Protein AF-A0A4R1UZC8-F1 (afdb_monomer)

Secondary structure (DSSP, 8-state):
-HHHHHHHHHHHHHHHHHHHHHHHHHHHHTTHHHHHHHTT-S-PPPTT---PPPPHHHHHHTSSS-EEEEE--TT-TTEEEEEETTTEEEEEETTT--B------S--HHHHHHHHHHHTTSHHHHHHHHHHHHHHHHHHHHHHHHHHHHHHTTS-TT---TTS-HHHHHHHHHHHHHHHHHHHHHHHHHHHHHHTTHHHHHHHHHHHH-TT------S-PPPHHHHHHHHHHH-TTEEEEEEE-TTSTTSPTTEEEEEEEESSTTTTT--EEEEEETTT--EEE-TT--HHHHHHHHHHHHHH-TTSHHHHHHHHHHHHHHHHHHHHHHHHHHHTTSS-----

Sequence (344 aa):
MQAWSVIHRWSSLACTAFLLMLCLTGLPLIFHDEIDAASGRLVHPPAGEHGPELPLDRIADRADGAVQAIYWKDEEPRVVHLVTTKAGDTACDARTALPLRTPTAGPDVMGGVLMLHSRLFAGLAGYIALGLAGLLAVLAILSGVVLYAPFTRHLRFGEIRRSRPLRVRMLDHHNLLGIATAAWLAVVAVTGTINTLEEPLFAVWRADRRPDGIAAAQGKSVTPGQALAAARRAAPALIPNSMVLPTSPVGTPGDVTVWMHGGSPLTERLYRPVMVDVRSGRAELDRNFPWYLNALNLARPLHFGDYGGLPLKIIWALLDIVTIVVLATGLFLWFGKCRPRRLG

Mean predicted aligned error: 7.72 Å

Nearest PDB structures (foldseek):
  7abw-assembly2_B  TM=7.527E-01  e=2.117E-11  Pseudomonas aeruginosa

Solvent-accessible surface area (backbone atoms only — not comparable to full-atom values): 18603 Å² total; per-residue (Å²): 109,70,66,46,53,53,47,22,54,52,28,36,60,71,17,41,67,57,52,48,50,38,41,67,36,43,54,58,55,59,42,41,70,61,51,32,46,75,69,45,55,57,66,73,75,73,90,78,81,81,76,70,67,49,59,56,46,65,40,57,73,62,45,66,54,57,62,20,31,40,39,50,47,88,92,40,80,58,40,36,34,38,29,23,80,70,67,40,79,42,47,20,30,37,57,73,42,43,71,47,72,49,74,83,84,72,82,64,58,67,61,50,38,48,37,44,58,62,16,61,79,47,53,70,62,21,17,53,53,50,26,52,32,20,53,27,40,42,51,17,49,56,29,43,60,67,47,41,58,79,76,41,70,91,50,62,92,87,60,64,58,78,92,47,60,70,71,58,34,42,50,37,48,28,54,50,50,40,62,73,41,38,68,61,53,43,49,34,27,51,22,48,26,47,55,46,44,48,68,63,55,52,50,54,52,49,46,70,73,47,72,88,55,77,65,71,77,85,67,78,60,59,48,67,40,55,43,52,54,29,34,45,69,55,39,71,79,41,46,80,39,33,34,32,27,51,76,22,97,85,30,43,70,52,23,35,37,35,33,22,19,34,90,44,92,90,28,53,60,51,71,38,48,23,39,19,34,30,75,79,51,53,42,44,61,52,84,79,65,53,67,69,58,52,51,41,44,56,20,49,52,66,46,62,36,70,84,60,49,70,68,35,31,52,51,52,42,52,54,40,53,49,46,48,50,28,50,53,35,49,52,53,59,54,62,68,64,74,62,76,82,78,86,123

pLDDT: mean 86.51, std 12.63, range [36.25, 98.5]

Radius of gyration: 24.53 Å; Cα contacts (8 Å, |Δi|>4): 489; chains: 1; bounding box: 56×49×82 Å

Foldseek 3Di:
DVVLVVLLLVLLVLLLVLLLLLLVLLLVVLCVVVVCVVLQVDFDDDPDDDDDFDQVLVLQVPDDAHFFKWFDDPVRNQWIWTAHPPPGTFIAGRHPSHTRDRPDDDDPVNVVSVCCNCAVVPRLVSLVSLLSSLVSQLSNLVSLVVVLCVVCVPPDQVDAPPPDPPLSNLVSLLSNLSVVLSVLSNLLSVLSSLLSCVVVVLVVVLCVVCVVDAPPPPDQFDGPSLLVVLQCVQCVQWAFGMWGDCPHPSDRHQWIWTWTWGPDPVTNLQTWTWTQGGHPRHTHTPPCDDPSVSSNSVSVCSNSQPPPPPVSSVVVSVSSVSVSSSSVSSVVSVVVVPDPPPPD

Structure (mmCIF, N/CA/C/O backbone):
data_AF-A0A4R1UZC8-F1
#
_entry.id   AF-A0A4R1UZC8-F1
#
loop_
_atom_site.group_PDB
_atom_site.id
_atom_site.type_symbol
_atom_site.label_atom_id
_atom_site.label_alt_id
_atom_site.label_comp_id
_atom_site.label_asym_id
_atom_site.label_entity_id
_atom_site.label_seq_id
_atom_site.pdbx_PDB_ins_code
_atom_site.Cartn_x
_atom_site.Cartn_y
_atom_site.Cartn_z
_atom_site.occupancy
_atom_site.B_iso_or_equiv
_atom_site.auth_seq_id
_atom_site.auth_comp_id
_atom_site.auth_asym_id
_atom_site.auth_atom_id
_atom_site.pdbx_PDB_model_num
ATOM 1 N N . MET A 1 1 ? -25.607 -11.467 20.123 1.00 82.06 1 MET A N 1
ATOM 2 C CA . MET A 1 1 ? -24.951 -10.426 20.955 1.00 82.06 1 MET A CA 1
ATOM 3 C C . MET A 1 1 ? -23.690 -10.913 21.660 1.00 82.06 1 MET A C 1
ATOM 5 O O . MET A 1 1 ? -22.641 -10.321 21.447 1.00 82.06 1 MET A O 1
ATOM 9 N N . GLN A 1 2 ? -23.748 -11.985 22.459 1.00 86.25 2 GLN A N 1
ATOM 10 C CA . GLN A 1 2 ? -22.556 -12.517 23.143 1.00 86.25 2 GLN A CA 1
ATOM 11 C C . GLN A 1 2 ? -21.465 -12.976 22.161 1.00 86.25 2 GLN A C 1
ATOM 13 O O . GLN A 1 2 ? -20.316 -12.583 22.326 1.00 86.25 2 GLN A O 1
ATOM 18 N N . ALA A 1 3 ? -21.837 -13.698 21.096 1.00 92.00 3 ALA A N 1
ATOM 19 C CA . ALA A 1 3 ? -20.903 -14.123 20.049 1.00 92.00 3 ALA A CA 1
ATOM 20 C C . ALA A 1 3 ? -20.150 -12.940 19.411 1.00 92.00 3 ALA A C 1
ATOM 22 O O . ALA A 1 3 ? -18.927 -12.934 19.410 1.00 92.00 3 ALA A O 1
ATOM 23 N N . TRP A 1 4 ? -20.856 -11.890 18.972 1.00 93.00 4 TRP A N 1
ATOM 24 C CA . TRP A 1 4 ? -20.239 -10.682 18.400 1.00 93.00 4 TRP A CA 1
ATOM 25 C C . TRP A 1 4 ? -19.277 -9.979 19.358 1.00 93.00 4 TRP A C 1
ATOM 27 O O . TRP A 1 4 ? -18.206 -9.555 18.944 1.00 93.00 4 TRP A O 1
ATOM 37 N N . SER A 1 5 ? -19.624 -9.904 20.646 1.00 91.38 5 SER A N 1
ATOM 38 C CA . SER A 1 5 ? -18.739 -9.350 21.678 1.00 91.38 5 SER A CA 1
ATOM 39 C C . SER A 1 5 ? -17.472 -10.184 21.850 1.00 91.38 5 SER A C 1
ATOM 41 O O . SER A 1 5 ? -16.385 -9.630 21.969 1.00 91.38 5 SER A O 1
ATOM 43 N N . VAL A 1 6 ? -17.587 -11.515 21.822 1.00 93.69 6 VAL A N 1
ATOM 44 C CA . VAL A 1 6 ? -16.437 -12.427 21.884 1.00 93.69 6 VAL A CA 1
ATOM 45 C C . VAL A 1 6 ? -15.565 -12.293 20.635 1.00 93.69 6 VAL A C 1
ATOM 47 O O . VAL A 1 6 ? -14.352 -12.171 20.781 1.00 93.69 6 VAL A O 1
ATOM 50 N N . ILE A 1 7 ? -16.176 -12.259 19.446 1.00 95.81 7 ILE A N 1
ATOM 51 C CA . ILE A 1 7 ? -15.489 -12.073 18.162 1.00 95.81 7 ILE A CA 1
ATOM 52 C C . ILE A 1 7 ? -14.711 -10.762 18.179 1.00 95.81 7 ILE A C 1
ATOM 54 O O . ILE A 1 7 ? -13.490 -10.806 18.106 1.00 95.81 7 ILE A O 1
ATOM 58 N N . HIS A 1 8 ? -15.394 -9.628 18.382 1.00 96.50 8 HIS A N 1
ATOM 59 C CA . HIS A 1 8 ? -14.771 -8.305 18.396 1.00 96.50 8 HIS A CA 1
ATOM 60 C C . HIS A 1 8 ? -13.600 -8.252 19.367 1.00 96.50 8 HIS A C 1
ATOM 62 O O . HIS A 1 8 ? -12.526 -7.768 19.042 1.00 96.50 8 HIS A O 1
ATOM 68 N N . ARG A 1 9 ? -13.788 -8.796 20.566 1.00 94.25 9 ARG A N 1
ATOM 69 C CA . ARG A 1 9 ? -12.808 -8.760 21.646 1.00 94.25 9 ARG A CA 1
ATOM 70 C C . ARG A 1 9 ? -11.528 -9.518 21.315 1.00 94.25 9 ARG A C 1
ATOM 72 O O . ARG A 1 9 ? -10.450 -9.021 21.609 1.00 94.25 9 ARG A O 1
ATOM 79 N N . TRP A 1 10 ? -11.643 -10.710 20.739 1.00 96.50 10 TRP A N 1
ATOM 80 C CA . TRP A 1 10 ? -10.473 -11.521 20.415 1.00 96.50 10 TRP A CA 1
ATOM 81 C C . TRP A 1 10 ? -9.835 -11.116 19.093 1.00 96.50 10 TRP A C 1
ATOM 83 O O . TRP A 1 10 ? -8.611 -11.047 19.032 1.00 96.50 10 TRP A O 1
ATOM 93 N N . SER A 1 11 ? -10.633 -10.788 18.072 1.00 97.06 11 SER A N 1
ATOM 94 C CA . SER A 1 11 ? -10.095 -10.312 16.797 1.00 97.06 11 SER A CA 1
ATOM 95 C C . SER A 1 11 ? -9.384 -8.971 16.968 1.00 97.06 11 SER A C 1
ATOM 97 O O . SER A 1 11 ? -8.248 -8.847 16.525 1.00 97.06 11 SER A O 1
ATOM 99 N N . SER A 1 12 ? -9.983 -8.014 17.695 1.00 95.81 12 SER A N 1
ATOM 100 C CA . SER A 1 12 ? -9.334 -6.725 17.970 1.00 95.81 12 SER A CA 1
ATOM 101 C C . SER A 1 12 ? -8.065 -6.904 18.794 1.00 95.81 12 SER A C 1
ATOM 103 O O . SER A 1 12 ? -7.032 -6.376 18.404 1.00 95.81 12 SER A O 1
ATOM 105 N N . LEU A 1 13 ? -8.076 -7.683 19.883 1.00 94.94 13 LEU A N 1
ATOM 106 C CA . LEU A 1 13 ? -6.875 -7.886 20.696 1.00 94.94 13 LEU A CA 1
ATOM 107 C C . LEU A 1 13 ? -5.732 -8.510 19.888 1.00 94.94 13 LEU A C 1
ATOM 109 O O . LEU A 1 13 ? -4.598 -8.049 19.992 1.00 94.94 13 LEU A O 1
ATOM 113 N N . ALA A 1 14 ? -6.037 -9.528 19.078 1.00 95.25 14 ALA A N 1
ATOM 114 C CA . ALA A 1 14 ? -5.044 -10.229 18.273 1.00 95.25 14 ALA A CA 1
ATOM 115 C C . ALA A 1 14 ? -4.383 -9.315 17.228 1.00 95.25 14 ALA A C 1
ATOM 117 O O . ALA A 1 14 ? -3.178 -9.416 17.013 1.00 95.25 14 ALA A O 1
ATOM 118 N N . CYS A 1 15 ? -5.138 -8.403 16.605 1.00 96.31 15 CYS A N 1
ATOM 119 C CA . CYS A 1 15 ? -4.598 -7.514 15.576 1.00 96.31 15 CYS A CA 1
ATOM 120 C C . CYS A 1 15 ? -4.117 -6.154 16.104 1.00 96.31 15 CYS A C 1
ATOM 122 O O . CYS A 1 15 ? -3.390 -5.468 15.393 1.00 96.31 15 CYS A O 1
ATOM 124 N N . THR A 1 16 ? -4.479 -5.739 17.325 1.00 96.31 16 THR A N 1
ATOM 125 C CA . THR A 1 16 ? -4.227 -4.363 17.801 1.00 96.31 16 THR A CA 1
ATOM 126 C C . THR A 1 16 ? -2.748 -3.989 17.805 1.00 96.31 16 THR A C 1
ATOM 128 O O . THR A 1 16 ? -2.420 -2.873 17.418 1.00 96.31 16 THR A O 1
ATOM 131 N N . ALA A 1 17 ? -1.848 -4.890 18.207 1.00 95.69 17 ALA A N 1
ATOM 132 C CA . ALA A 1 17 ? -0.414 -4.589 18.206 1.00 95.69 17 ALA A CA 1
ATOM 133 C C . ALA A 1 17 ? 0.111 -4.309 16.786 1.00 95.69 17 ALA A C 1
ATOM 135 O O . ALA A 1 17 ? 0.845 -3.344 16.581 1.00 95.69 17 ALA A O 1
ATOM 136 N N . PHE A 1 18 ? -0.325 -5.108 15.807 1.00 97.25 18 PHE A N 1
ATOM 137 C CA . PHE A 1 18 ? 0.000 -4.894 14.398 1.00 97.25 18 PHE A CA 1
ATOM 138 C C . PHE A 1 18 ? -0.607 -3.595 13.880 1.00 97.25 18 PHE A C 1
ATOM 140 O O . PHE A 1 18 ? 0.115 -2.789 13.313 1.00 97.25 18 PHE A O 1
ATOM 147 N N . LEU A 1 19 ? -1.899 -3.353 14.122 1.00 97.38 19 LEU A N 1
ATOM 148 C CA . LEU A 1 19 ? -2.568 -2.128 13.681 1.00 97.38 19 LEU A CA 1
ATOM 149 C C . LEU A 1 19 ? -1.933 -0.876 14.283 1.00 97.38 19 LEU A C 1
ATOM 151 O O . LEU A 1 19 ? -1.746 0.102 13.576 1.00 97.38 19 LEU A O 1
ATOM 155 N N . LEU A 1 20 ? -1.557 -0.905 15.563 1.00 97.75 20 LEU A N 1
ATOM 156 C CA . LEU A 1 20 ? -0.909 0.234 16.202 1.00 97.75 20 LEU A CA 1
ATOM 157 C C . LEU A 1 20 ? 0.455 0.511 15.566 1.00 97.75 20 LEU A C 1
ATOM 159 O O . LEU A 1 20 ? 0.769 1.662 15.286 1.00 97.75 20 LEU A O 1
ATOM 163 N N . MET A 1 21 ? 1.243 -0.534 15.299 1.00 98.00 21 MET A N 1
ATOM 164 C CA . MET A 1 21 ? 2.496 -0.399 14.558 1.00 98.00 21 MET A CA 1
ATOM 165 C C . MET A 1 21 ? 2.251 0.152 13.147 1.00 98.00 21 MET A C 1
ATOM 167 O O . MET A 1 21 ? 2.941 1.084 12.740 1.00 98.00 21 MET A O 1
ATOM 171 N N . LEU A 1 22 ? 1.251 -0.366 12.428 1.00 97.81 22 LEU A N 1
ATOM 172 C CA . LEU A 1 22 ? 0.901 0.075 11.077 1.00 97.81 22 LEU A CA 1
ATOM 173 C C . LEU A 1 22 ? 0.465 1.540 11.046 1.00 97.81 22 LEU A C 1
ATOM 175 O O . LEU A 1 22 ? 0.931 2.266 10.182 1.00 97.81 22 LEU A O 1
ATOM 179 N N . CYS A 1 23 ? -0.348 2.002 11.996 1.00 97.75 23 CYS A N 1
ATOM 180 C CA . CYS A 1 23 ? -0.711 3.416 12.109 1.00 97.75 23 CYS A CA 1
ATOM 181 C C . CYS A 1 23 ? 0.520 4.281 12.426 1.00 97.75 23 CYS A C 1
ATOM 183 O O . CYS A 1 23 ? 0.822 5.239 11.727 1.00 97.75 23 CYS A O 1
ATOM 185 N N . LEU A 1 24 ? 1.317 3.901 13.433 1.00 98.12 24 LEU A N 1
ATOM 186 C CA . LEU A 1 24 ? 2.504 4.672 13.830 1.00 98.12 24 LEU A CA 1
ATOM 187 C C . LEU A 1 24 ? 3.554 4.787 12.716 1.00 98.12 24 LEU A C 1
ATOM 189 O O . LEU A 1 24 ? 4.242 5.800 12.626 1.00 98.12 24 LEU A O 1
ATOM 193 N N . THR A 1 25 ? 3.689 3.753 11.888 1.00 97.81 25 THR A N 1
ATOM 194 C CA . THR A 1 25 ? 4.588 3.753 10.726 1.00 97.81 25 THR A CA 1
ATOM 195 C C . THR A 1 25 ? 3.938 4.357 9.483 1.00 97.81 25 THR A C 1
ATOM 197 O O . THR A 1 25 ? 4.628 4.990 8.696 1.00 97.81 25 THR A O 1
ATOM 200 N N . GLY A 1 26 ? 2.624 4.220 9.313 1.00 96.00 26 GLY A N 1
ATOM 201 C CA . GLY A 1 26 ? 1.859 4.781 8.201 1.00 96.00 26 GLY A CA 1
ATOM 202 C C . GLY A 1 26 ? 1.760 6.301 8.266 1.00 96.00 26 GLY A C 1
ATOM 203 O O . GLY A 1 26 ? 1.894 6.960 7.240 1.00 96.00 26 GLY A O 1
ATOM 204 N N . LEU A 1 27 ? 1.617 6.869 9.468 1.00 96.25 27 LEU A N 1
ATOM 205 C CA . LEU A 1 27 ? 1.513 8.311 9.678 1.00 96.25 27 LEU A CA 1
ATOM 206 C C . LEU A 1 27 ? 2.650 9.119 9.019 1.00 96.25 27 LEU A C 1
ATOM 208 O O . LEU A 1 27 ? 2.342 10.048 8.274 1.00 96.25 27 LEU A O 1
ATOM 212 N N . PRO A 1 28 ? 3.946 8.804 9.231 1.00 95.06 28 PRO A N 1
ATOM 213 C CA . PRO A 1 28 ? 5.019 9.472 8.497 1.00 95.06 28 PRO A CA 1
ATOM 214 C C . PRO A 1 28 ? 5.047 9.098 7.006 1.00 95.06 28 PRO A C 1
ATOM 216 O O . PRO A 1 28 ? 5.356 9.957 6.189 1.00 95.06 28 PRO A O 1
ATOM 219 N N . LEU A 1 29 ? 4.685 7.866 6.624 1.00 94.38 29 LEU A N 1
ATOM 220 C CA . LEU A 1 29 ? 4.701 7.426 5.218 1.00 94.38 29 LEU A CA 1
ATOM 221 C C . LEU A 1 29 ? 3.693 8.174 4.330 1.00 94.38 29 LEU A C 1
ATOM 223 O O . LEU A 1 29 ? 3.950 8.355 3.139 1.00 94.38 29 LEU A O 1
ATOM 227 N N . ILE A 1 30 ? 2.590 8.671 4.899 1.00 94.31 30 ILE A N 1
ATOM 228 C CA . ILE A 1 30 ? 1.652 9.566 4.198 1.00 94.31 30 ILE A CA 1
ATOM 229 C C . ILE A 1 30 ? 2.383 10.794 3.624 1.00 94.31 30 ILE A C 1
ATOM 231 O O . ILE A 1 30 ? 2.022 11.284 2.555 1.00 94.31 30 ILE A O 1
ATOM 235 N N . PHE A 1 31 ? 3.429 11.263 4.310 1.00 92.50 31 PHE A N 1
ATOM 236 C CA . PHE A 1 31 ? 4.204 12.452 3.958 1.00 92.50 31 PHE A CA 1
ATOM 237 C C . PHE A 1 31 ? 5.621 12.119 3.466 1.00 92.50 31 PHE A C 1
ATOM 239 O O . PHE A 1 31 ? 6.532 12.926 3.640 1.00 92.50 31 PHE A O 1
ATOM 246 N N . HIS A 1 32 ? 5.846 10.922 2.910 1.00 85.50 32 HIS A N 1
ATOM 247 C CA . HIS A 1 32 ? 7.193 10.495 2.514 1.00 85.50 32 HIS A CA 1
ATOM 248 C C . HIS A 1 32 ? 7.841 11.456 1.506 1.00 85.50 32 HIS A C 1
ATOM 250 O O . HIS A 1 32 ? 8.987 11.829 1.722 1.00 85.50 32 HIS A O 1
ATOM 256 N N . ASP A 1 33 ? 7.106 11.946 0.497 1.00 81.62 33 ASP A N 1
ATOM 257 C CA . ASP A 1 33 ? 7.625 12.939 -0.457 1.00 81.62 33 ASP A CA 1
ATOM 258 C C . ASP A 1 33 ? 8.106 14.209 0.256 1.00 81.62 33 ASP A C 1
ATOM 260 O O . ASP A 1 33 ? 9.187 14.720 -0.019 1.00 81.62 33 ASP A O 1
ATOM 264 N N . GLU A 1 34 ? 7.314 14.726 1.199 1.00 86.94 34 GLU A N 1
ATOM 265 C CA . GLU A 1 34 ? 7.620 15.945 1.944 1.00 86.94 34 GLU A CA 1
ATOM 266 C C . GLU A 1 34 ? 8.791 15.745 2.920 1.00 86.94 34 GLU A C 1
ATOM 268 O O . GLU A 1 34 ? 9.613 16.646 3.101 1.00 86.94 34 GLU A O 1
ATOM 273 N N . ILE A 1 35 ? 8.893 14.565 3.534 1.00 85.88 35 ILE A N 1
ATOM 274 C CA . ILE A 1 35 ? 10.007 14.187 4.414 1.00 85.88 35 ILE A CA 1
ATOM 275 C C . ILE A 1 35 ? 11.287 14.000 3.596 1.00 85.88 35 ILE A C 1
ATOM 277 O O . ILE A 1 35 ? 12.357 14.466 3.999 1.00 85.88 35 ILE A O 1
ATOM 281 N N . ASP A 1 36 ? 11.194 13.370 2.430 1.00 79.06 36 ASP A N 1
ATOM 282 C CA . ASP A 1 36 ? 12.305 13.212 1.500 1.00 79.06 36 ASP A CA 1
ATOM 283 C C . ASP A 1 36 ? 12.737 14.574 0.943 1.00 79.06 36 ASP A C 1
ATOM 285 O O . ASP A 1 36 ? 13.934 14.850 0.855 1.00 79.06 36 ASP A O 1
ATOM 289 N N . ALA A 1 37 ? 11.797 15.486 0.685 1.00 77.69 37 ALA A N 1
ATOM 290 C CA . ALA A 1 37 ? 12.094 16.863 0.297 1.00 77.69 37 ALA A CA 1
ATOM 291 C C . ALA A 1 37 ? 12.873 17.589 1.397 1.00 77.69 37 ALA A C 1
ATOM 293 O O . ALA A 1 37 ? 13.947 18.142 1.159 1.00 77.69 37 ALA A O 1
ATOM 294 N N . ALA A 1 38 ? 12.345 17.557 2.623 1.00 81.19 38 ALA A N 1
ATOM 295 C CA . ALA A 1 38 ? 12.915 18.250 3.772 1.00 81.19 38 ALA A CA 1
ATOM 296 C C . ALA A 1 38 ? 14.269 17.667 4.202 1.00 81.19 38 ALA A C 1
ATOM 298 O O . ALA A 1 38 ? 15.123 18.392 4.710 1.00 81.19 38 ALA A O 1
ATOM 299 N N . SER A 1 39 ? 14.483 16.369 3.981 1.00 75.00 39 SER A N 1
ATOM 300 C CA . SER A 1 39 ? 15.764 15.704 4.232 1.00 75.00 39 SER A CA 1
ATOM 301 C C . SER A 1 39 ? 16.780 15.887 3.100 1.00 75.00 39 SER A C 1
ATOM 303 O O . SER A 1 39 ? 17.910 15.412 3.216 1.00 75.00 39 SER A O 1
ATOM 305 N N . GLY A 1 40 ? 16.403 16.587 2.024 1.00 67.69 40 GLY A N 1
ATOM 306 C CA . GLY A 1 40 ? 17.247 16.817 0.854 1.00 67.69 40 GLY A CA 1
ATOM 307 C C . GLY A 1 40 ? 17.442 15.576 -0.017 1.00 67.69 40 GLY A C 1
ATOM 308 O O . GLY A 1 40 ? 18.372 15.550 -0.815 1.00 67.69 40 GLY A O 1
ATOM 309 N N . ARG A 1 41 ? 16.603 14.543 0.139 1.00 66.25 41 ARG A N 1
ATOM 310 C CA . ARG A 1 41 ? 16.605 13.321 -0.681 1.00 66.25 41 ARG A CA 1
ATOM 311 C C . ARG A 1 41 ? 15.883 13.495 -2.014 1.00 66.25 41 ARG A C 1
ATOM 313 O O . ARG A 1 41 ? 16.210 12.770 -2.948 1.00 66.25 41 ARG A O 1
ATOM 320 N N . LEU A 1 42 ? 14.938 14.432 -2.130 1.00 62.03 42 LEU A N 1
ATOM 321 C CA . LEU A 1 42 ? 14.358 14.750 -3.436 1.00 62.03 42 LEU A CA 1
ATOM 322 C C . LEU A 1 42 ? 15.406 15.404 -4.326 1.00 62.03 42 LEU A C 1
ATOM 324 O O . LEU A 1 42 ? 16.073 16.360 -3.921 1.00 62.03 42 LEU A O 1
ATOM 328 N N . VAL A 1 43 ? 15.531 14.889 -5.547 1.00 62.59 43 VAL A N 1
ATOM 329 C CA . VAL A 1 43 ? 16.517 15.391 -6.492 1.00 62.59 43 VAL A CA 1
ATOM 330 C C . VAL A 1 43 ? 15.842 16.146 -7.614 1.00 62.59 43 VAL A C 1
ATOM 332 O O . VAL A 1 43 ? 15.006 15.613 -8.333 1.00 62.59 43 VAL A O 1
ATOM 335 N N . HIS A 1 44 ? 16.243 17.399 -7.785 1.00 62.91 44 HIS A N 1
ATOM 336 C CA . HIS A 1 44 ? 15.831 18.195 -8.926 1.00 62.91 44 HIS A CA 1
ATOM 337 C C . HIS A 1 44 ? 16.958 18.224 -9.959 1.00 62.91 44 HIS A C 1
ATOM 339 O O . HIS A 1 44 ? 18.120 18.423 -9.584 1.00 62.91 44 HIS A O 1
ATOM 345 N N . PRO A 1 45 ? 16.649 18.057 -11.256 1.00 61.31 45 PRO A N 1
ATOM 346 C CA . PRO A 1 45 ? 17.640 18.273 -12.294 1.00 61.31 45 PRO A CA 1
ATOM 347 C C . PRO A 1 45 ? 18.165 19.716 -12.213 1.00 61.31 45 PRO A C 1
ATOM 349 O O . PRO A 1 45 ? 17.376 20.642 -11.988 1.00 61.31 45 PRO A O 1
ATOM 352 N N . PRO A 1 46 ? 19.483 19.936 -12.369 1.00 61.03 46 PRO A N 1
ATOM 353 C CA . PRO A 1 46 ? 20.063 21.267 -12.266 1.00 61.03 46 PRO A CA 1
ATOM 354 C C . PRO A 1 46 ? 19.400 22.226 -13.263 1.00 61.03 46 PRO A C 1
ATOM 356 O O . PRO A 1 46 ? 19.282 21.945 -14.462 1.00 61.03 46 PRO A O 1
ATOM 359 N N . ALA A 1 47 ? 18.951 23.375 -12.752 1.00 57.09 47 ALA A N 1
ATOM 360 C CA . ALA A 1 47 ? 18.372 24.428 -13.570 1.00 57.09 47 ALA A CA 1
ATOM 361 C C . ALA A 1 47 ? 19.443 24.969 -14.532 1.00 57.09 47 ALA A C 1
ATOM 363 O O . ALA A 1 47 ? 20.486 25.445 -14.093 1.00 57.09 47 ALA A O 1
ATOM 364 N N . GLY A 1 48 ? 19.187 24.903 -15.842 1.00 55.81 48 GLY A N 1
ATOM 365 C CA . GLY A 1 48 ? 20.025 25.567 -16.848 1.00 55.81 48 GLY A CA 1
ATOM 366 C C . GLY A 1 48 ? 20.542 24.679 -17.975 1.00 55.81 48 GLY A C 1
ATOM 367 O O . GLY A 1 48 ? 20.806 25.199 -19.056 1.00 55.81 48 GLY A O 1
ATOM 368 N N . GLU A 1 49 ? 20.601 23.357 -17.819 1.00 58.03 49 GLU A N 1
ATOM 369 C CA . GLU A 1 49 ? 20.871 22.505 -18.983 1.00 58.03 49 GLU A CA 1
ATOM 370 C C . GLU A 1 49 ? 19.657 22.556 -19.922 1.00 58.03 49 GLU A C 1
ATOM 372 O O . GLU A 1 49 ? 18.516 22.536 -19.468 1.00 58.03 49 GLU A O 1
ATOM 377 N N . HIS A 1 50 ? 19.874 22.716 -21.223 1.00 61.81 50 HIS A N 1
ATOM 378 C CA . HIS A 1 50 ? 18.827 22.755 -22.245 1.00 61.81 50 HIS A CA 1
ATOM 379 C C . HIS A 1 50 ? 19.274 21.806 -23.355 1.00 61.81 50 HIS A C 1
ATOM 381 O O . HIS A 1 50 ? 20.377 21.940 -23.877 1.00 61.81 50 HIS A O 1
ATOM 387 N N . GLY A 1 51 ? 18.451 20.813 -23.683 1.00 70.12 51 GLY A N 1
ATOM 388 C CA . GLY A 1 51 ? 18.794 19.798 -24.674 1.00 70.12 51 GLY A CA 1
ATOM 389 C C . GLY A 1 51 ? 17.729 18.706 -24.757 1.00 70.12 51 GLY A C 1
ATOM 390 O O . GLY A 1 51 ? 16.946 18.563 -23.811 1.00 70.12 51 GLY A O 1
ATOM 391 N N . PRO A 1 52 ? 17.663 17.972 -25.881 1.00 81.50 52 PRO A N 1
ATOM 392 C CA . PRO A 1 52 ? 16.767 16.832 -26.016 1.00 81.50 52 PRO A CA 1
ATOM 393 C C . PRO A 1 52 ? 17.149 15.726 -25.024 1.00 81.50 52 PRO A C 1
ATOM 395 O O . PRO A 1 52 ? 18.313 15.593 -24.644 1.00 81.50 52 PRO A O 1
ATOM 398 N N . GLU A 1 53 ? 16.167 14.925 -24.620 1.00 84.38 53 GLU A N 1
ATOM 399 C CA . GLU A 1 53 ? 16.409 13.717 -23.829 1.00 84.38 53 GLU A CA 1
ATOM 400 C C . GLU A 1 53 ? 17.328 12.753 -24.587 1.00 84.38 53 GLU A C 1
ATOM 402 O O . GLU A 1 53 ? 17.271 12.632 -25.817 1.00 84.38 53 GLU A O 1
ATOM 407 N N . LEU A 1 54 ? 18.198 12.065 -23.849 1.00 87.56 54 LEU A N 1
ATOM 408 C CA . LEU A 1 54 ? 19.029 11.021 -24.423 1.00 87.56 54 LEU A CA 1
ATOM 409 C C . LEU A 1 54 ? 18.166 9.806 -24.774 1.00 87.56 54 LEU A C 1
ATOM 411 O O . LEU A 1 54 ? 17.200 9.500 -24.073 1.00 87.56 54 LEU A O 1
ATOM 415 N N . PRO A 1 55 ? 18.545 9.045 -25.817 1.00 90.44 55 PRO A N 1
ATOM 416 C CA . PRO A 1 55 ? 17.961 7.734 -26.045 1.00 90.44 55 PRO A CA 1
ATOM 417 C C . PRO A 1 55 ? 18.085 6.877 -24.785 1.00 90.44 55 PRO A C 1
ATOM 419 O O . PRO A 1 55 ? 19.155 6.839 -24.173 1.00 90.44 55 PRO A O 1
ATOM 422 N N . LEU A 1 56 ? 17.019 6.148 -24.448 1.00 90.00 56 LEU A N 1
ATOM 423 C CA . LEU A 1 56 ? 16.960 5.334 -23.232 1.00 90.00 56 LEU A CA 1
ATOM 424 C C . LEU A 1 56 ? 18.135 4.352 -23.117 1.00 90.00 56 LEU A C 1
ATOM 426 O O . LEU A 1 56 ? 18.653 4.126 -22.029 1.00 90.00 56 LEU A O 1
ATOM 430 N N . ASP A 1 57 ? 18.599 3.840 -24.255 1.00 91.69 57 ASP A N 1
ATOM 431 C CA . ASP A 1 57 ? 19.761 2.954 -24.344 1.00 91.69 57 ASP A CA 1
ATOM 432 C C . ASP A 1 57 ? 21.028 3.611 -23.787 1.00 91.69 57 ASP A C 1
ATOM 434 O O . ASP A 1 57 ? 21.737 3.006 -22.996 1.00 91.69 57 ASP A O 1
ATOM 438 N N . ARG A 1 58 ? 21.268 4.893 -24.093 1.00 90.31 58 ARG A N 1
ATOM 439 C CA . ARG A 1 58 ? 22.437 5.615 -23.569 1.00 90.31 58 ARG A CA 1
ATOM 440 C C . ARG A 1 58 ? 22.350 5.878 -22.072 1.00 90.31 58 ARG A C 1
ATOM 442 O O . ARG A 1 58 ? 23.386 5.990 -21.423 1.00 90.31 58 ARG A O 1
ATOM 449 N N . ILE A 1 59 ? 21.136 6.029 -21.549 1.00 88.88 59 ILE A N 1
ATOM 450 C CA . ILE A 1 59 ? 20.906 6.188 -20.113 1.00 88.88 59 ILE A CA 1
ATOM 451 C C . ILE A 1 59 ? 21.205 4.856 -19.412 1.00 88.88 59 ILE A C 1
ATOM 453 O O . ILE A 1 59 ? 21.967 4.827 -18.449 1.00 88.88 59 ILE A O 1
ATOM 457 N N . ALA A 1 60 ? 20.678 3.751 -19.947 1.00 88.69 60 ALA A N 1
ATOM 458 C CA . ALA A 1 60 ? 20.906 2.407 -19.427 1.00 88.69 60 ALA A CA 1
ATOM 459 C C . ALA A 1 60 ? 22.383 1.972 -19.505 1.00 88.69 60 ALA A C 1
ATOM 461 O O . ALA A 1 60 ? 22.886 1.382 -18.555 1.00 88.69 60 ALA A O 1
ATOM 462 N N . ASP A 1 61 ? 23.098 2.313 -20.582 1.00 89.31 61 ASP A N 1
ATOM 463 C CA . ASP A 1 61 ? 24.519 1.978 -20.769 1.00 89.31 61 ASP A CA 1
ATOM 464 C C . ASP A 1 61 ? 25.448 2.655 -19.744 1.00 89.31 61 ASP A C 1
ATOM 466 O O . ASP A 1 61 ? 26.570 2.200 -19.522 1.00 89.31 61 ASP A O 1
ATOM 470 N N . ARG A 1 62 ? 25.004 3.755 -19.120 1.00 86.50 62 ARG A N 1
ATOM 471 C CA . ARG A 1 62 ? 25.760 4.469 -18.075 1.00 86.50 62 ARG A CA 1
ATOM 472 C C . ARG A 1 62 ? 25.444 3.999 -16.658 1.00 86.50 62 ARG A C 1
ATOM 474 O O . ARG A 1 62 ? 26.054 4.497 -15.712 1.00 86.50 62 ARG A O 1
ATOM 481 N N . ALA A 1 63 ? 24.505 3.072 -16.501 1.00 84.44 63 ALA A N 1
ATOM 482 C CA . ALA A 1 63 ? 24.134 2.534 -15.206 1.00 84.44 63 ALA A CA 1
ATOM 483 C C . ALA A 1 63 ? 25.293 1.734 -14.587 1.00 84.44 63 ALA A C 1
ATOM 485 O O . ALA A 1 63 ? 25.969 0.962 -15.270 1.00 84.44 63 ALA A O 1
ATOM 486 N N . ASP A 1 64 ? 25.508 1.866 -13.275 1.00 82.56 64 ASP A N 1
ATOM 487 C CA . ASP A 1 64 ? 26.458 0.996 -12.580 1.00 82.56 64 ASP A CA 1
ATOM 488 C C . ASP A 1 64 ? 25.801 -0.357 -12.276 1.00 82.56 64 ASP A C 1
ATOM 490 O O . ASP A 1 64 ? 25.013 -0.499 -11.338 1.00 82.56 64 ASP A O 1
ATOM 494 N N . GLY A 1 65 ? 26.115 -1.362 -13.094 1.00 85.62 65 GLY A N 1
ATOM 495 C CA . GLY A 1 65 ? 25.577 -2.719 -12.990 1.00 85.62 65 GLY A CA 1
ATOM 496 C C . GLY A 1 65 ? 24.460 -3.015 -13.990 1.00 85.62 65 GLY A C 1
ATOM 497 O O . GLY A 1 65 ? 24.144 -2.212 -14.862 1.00 85.62 65 GLY A O 1
ATOM 498 N N . ALA A 1 66 ? 23.866 -4.205 -13.884 1.00 87.31 66 ALA A N 1
ATOM 499 C CA . ALA A 1 66 ? 22.777 -4.585 -14.774 1.00 87.31 66 ALA A CA 1
ATOM 500 C C . ALA A 1 66 ? 21.498 -3.845 -14.367 1.00 87.31 66 ALA A C 1
ATOM 502 O O . ALA A 1 66 ? 21.076 -3.924 -13.210 1.00 87.31 66 ALA A O 1
ATOM 503 N N . VAL A 1 67 ? 20.875 -3.148 -15.318 1.00 89.44 67 VAL A N 1
ATOM 504 C CA . VAL A 1 67 ? 19.574 -2.498 -15.116 1.00 89.44 67 VAL A CA 1
ATOM 505 C C . VAL A 1 67 ? 18.517 -3.579 -14.926 1.00 89.44 67 VAL A C 1
ATOM 507 O O . VAL A 1 67 ? 18.395 -4.466 -15.764 1.00 89.44 67 VAL A O 1
ATOM 510 N N . GLN A 1 68 ? 17.778 -3.522 -13.824 1.00 90.12 68 GLN A N 1
ATOM 511 C CA . GLN A 1 68 ? 16.691 -4.434 -13.462 1.00 90.12 68 GLN A CA 1
ATOM 512 C C . GLN A 1 68 ? 15.323 -3.815 -13.759 1.00 90.12 68 GLN A C 1
ATOM 514 O O . GLN A 1 68 ? 14.422 -4.501 -14.237 1.00 90.12 68 GLN A O 1
ATOM 519 N N . ALA A 1 69 ? 15.163 -2.519 -13.508 1.00 91.75 69 ALA A N 1
ATOM 520 C CA . ALA A 1 69 ? 13.944 -1.792 -13.828 1.00 91.75 69 ALA A CA 1
ATOM 521 C C . ALA A 1 69 ? 14.247 -0.338 -14.195 1.00 91.75 69 ALA A C 1
ATOM 523 O O . ALA A 1 69 ? 15.264 0.218 -13.779 1.00 91.75 69 ALA A O 1
ATOM 524 N N . ILE A 1 70 ? 13.347 0.255 -14.971 1.00 92.25 70 ILE A N 1
ATOM 525 C CA . ILE A 1 70 ? 13.343 1.667 -15.344 1.00 92.25 70 ILE A CA 1
ATOM 526 C C . ILE A 1 70 ? 11.940 2.202 -15.083 1.00 92.25 70 ILE A C 1
ATOM 528 O O . ILE A 1 70 ? 10.974 1.553 -15.478 1.00 92.25 70 ILE A O 1
ATOM 532 N N . TYR A 1 71 ? 11.794 3.361 -14.454 1.00 88.94 71 TYR A N 1
ATOM 533 C CA . TYR A 1 71 ? 10.483 3.991 -14.300 1.00 88.94 71 TYR A CA 1
ATOM 534 C C . TYR A 1 71 ? 10.548 5.509 -14.378 1.00 88.94 71 TYR A C 1
ATOM 536 O O . TYR A 1 71 ? 11.602 6.124 -14.200 1.00 88.94 71 TYR A O 1
ATOM 544 N N . TRP A 1 72 ? 9.388 6.084 -14.676 1.00 85.75 72 TRP A N 1
ATOM 545 C CA . TRP A 1 72 ? 9.168 7.510 -14.855 1.00 85.75 72 TRP A CA 1
ATOM 546 C C . TRP A 1 72 ? 8.037 7.947 -13.930 1.00 85.75 72 TRP A C 1
ATOM 548 O O . TRP A 1 72 ? 7.063 7.214 -13.745 1.00 85.75 72 TRP A O 1
ATOM 558 N N . LYS A 1 73 ? 8.170 9.141 -13.356 1.00 75.75 73 LYS A N 1
ATOM 559 C CA . LYS A 1 73 ? 7.058 9.828 -12.698 1.00 75.75 73 LYS A CA 1
ATOM 560 C C . LYS A 1 73 ? 6.491 10.842 -13.680 1.00 75.75 73 LYS A C 1
ATOM 562 O O . LYS A 1 73 ? 7.258 11.580 -14.300 1.00 75.75 73 LYS A O 1
ATOM 567 N N . ASP A 1 74 ? 5.171 10.887 -13.816 1.00 71.75 74 ASP A N 1
ATOM 568 C CA . ASP A 1 74 ? 4.511 11.802 -14.754 1.00 71.75 74 ASP A CA 1
ATOM 569 C C . ASP A 1 74 ? 4.778 13.274 -14.382 1.00 71.75 74 ASP A C 1
ATOM 571 O O . ASP A 1 74 ? 4.878 14.139 -15.252 1.00 71.75 74 ASP A O 1
ATOM 575 N N . GLU A 1 75 ? 4.971 13.552 -13.090 1.00 69.44 75 GLU A N 1
ATOM 576 C CA . GLU A 1 75 ? 5.289 14.871 -12.540 1.00 69.44 75 GLU A CA 1
ATOM 577 C C . GLU A 1 75 ? 6.751 15.291 -12.776 1.00 69.44 75 GLU A C 1
ATOM 579 O O . GLU A 1 75 ? 7.077 16.479 -12.725 1.00 69.44 75 GLU A O 1
ATOM 584 N N . GLU A 1 76 ? 7.636 14.333 -13.071 1.00 75.38 76 GLU A N 1
ATOM 585 C CA . GLU A 1 76 ? 9.076 14.538 -13.246 1.00 75.38 76 GLU A CA 1
ATOM 586 C C . GLU A 1 76 ? 9.564 13.939 -14.581 1.00 75.38 76 GLU A C 1
ATOM 588 O O . GLU A 1 76 ? 10.444 13.077 -14.599 1.00 75.38 76 GLU A O 1
ATOM 593 N N . PRO A 1 77 ? 9.067 14.409 -15.741 1.00 73.06 77 PRO A N 1
ATOM 594 C CA . PRO A 1 77 ? 9.324 13.766 -17.037 1.00 73.06 77 PRO A CA 1
ATOM 595 C C . PRO A 1 77 ? 10.808 13.749 -17.438 1.00 73.06 77 PRO A C 1
ATOM 597 O O . PRO A 1 77 ? 11.221 12.966 -18.286 1.00 73.06 77 PRO A O 1
ATOM 600 N N . ARG A 1 78 ? 11.626 14.611 -16.823 1.00 81.44 78 ARG A N 1
ATOM 601 C CA . ARG A 1 78 ? 13.075 14.710 -17.062 1.00 81.44 78 ARG A CA 1
ATOM 602 C C . ARG A 1 78 ? 13.910 13.845 -16.122 1.00 81.44 78 ARG A C 1
ATOM 604 O O . ARG A 1 78 ? 15.138 13.899 -16.194 1.00 81.44 78 ARG A O 1
ATOM 611 N N . VAL A 1 79 ? 13.268 13.091 -15.241 1.00 83.38 79 VAL A N 1
ATOM 612 C CA . VAL A 1 79 ? 13.918 12.186 -14.302 1.00 83.38 79 VAL A CA 1
ATOM 613 C C . VAL A 1 79 ? 13.613 10.759 -14.733 1.00 83.38 79 VAL A C 1
ATOM 615 O O . VAL A 1 79 ? 12.463 10.367 -14.916 1.00 83.38 79 VAL A O 1
ATOM 618 N N . VAL A 1 80 ? 14.672 9.978 -14.919 1.00 87.31 80 VAL A N 1
ATOM 619 C CA . VAL A 1 80 ? 14.574 8.541 -15.167 1.00 87.31 80 VAL A CA 1
ATOM 620 C C . VAL A 1 80 ? 15.148 7.834 -13.960 1.00 87.31 80 VAL A C 1
ATOM 622 O O . VAL A 1 80 ? 16.313 8.040 -13.621 1.00 87.31 80 VAL A O 1
ATOM 625 N N . HIS A 1 81 ? 14.350 6.985 -13.329 1.00 87.56 81 HIS A N 1
ATOM 626 C CA . HIS A 1 81 ? 14.832 6.132 -12.257 1.00 87.56 81 HIS A CA 1
ATOM 627 C C . HIS A 1 81 ? 15.322 4.807 -12.826 1.00 87.56 81 HIS A C 1
ATOM 629 O O . HIS A 1 81 ? 14.634 4.167 -13.625 1.00 87.56 81 HIS A O 1
ATOM 635 N N . LEU A 1 82 ? 16.515 4.398 -12.406 1.00 87.56 82 LEU A N 1
ATOM 636 C CA . LEU A 1 82 ? 17.139 3.132 -12.761 1.00 87.56 82 LEU A CA 1
ATOM 637 C C . LEU A 1 82 ? 17.321 2.308 -11.493 1.00 87.56 82 LEU A C 1
ATOM 639 O O . LEU A 1 82 ? 18.031 2.724 -10.584 1.00 87.56 82 LEU A O 1
ATOM 643 N N . VAL A 1 83 ? 16.748 1.108 -11.465 1.00 86.94 83 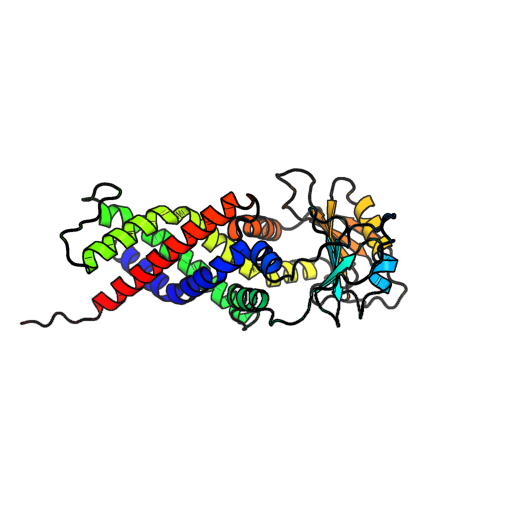VAL A N 1
ATOM 644 C CA . VAL A 1 83 ? 17.069 0.113 -10.438 1.00 86.94 83 VAL A CA 1
ATOM 645 C C . VAL A 1 83 ? 18.149 -0.795 -10.997 1.00 86.94 83 VAL A C 1
ATOM 647 O O . VAL A 1 83 ? 17.909 -1.476 -11.996 1.00 86.94 83 VAL A O 1
ATOM 650 N N . THR A 1 84 ? 19.330 -0.822 -10.382 1.00 86.31 84 THR A N 1
ATOM 651 C CA . THR A 1 84 ? 20.451 -1.659 -10.834 1.00 86.31 84 THR A CA 1
ATOM 652 C C . THR A 1 84 ? 20.881 -2.668 -9.778 1.00 86.31 84 THR A C 1
ATOM 654 O O . THR A 1 84 ? 20.670 -2.487 -8.580 1.00 86.31 84 THR A O 1
ATOM 657 N N . THR A 1 85 ? 21.565 -3.726 -10.219 1.00 83.88 85 THR A N 1
ATOM 658 C CA . THR A 1 85 ? 22.111 -4.761 -9.325 1.00 83.88 85 THR A CA 1
ATOM 659 C C . THR A 1 85 ? 23.120 -4.244 -8.295 1.00 83.88 85 THR A C 1
ATOM 661 O O . THR A 1 85 ? 23.373 -4.944 -7.320 1.00 83.88 85 THR A O 1
ATOM 664 N N . LYS A 1 86 ? 23.763 -3.091 -8.533 1.00 79.88 86 LYS A N 1
ATOM 665 C CA . LYS A 1 86 ? 24.844 -2.575 -7.673 1.00 79.88 86 LYS A CA 1
ATOM 666 C C . LYS A 1 86 ? 24.466 -1.313 -6.907 1.00 79.88 86 LYS A C 1
ATOM 668 O O . LYS A 1 86 ? 24.852 -1.188 -5.751 1.00 79.88 86 LYS A O 1
ATOM 673 N N . ALA A 1 87 ? 23.749 -0.393 -7.548 1.00 71.56 87 ALA A N 1
ATOM 674 C CA . ALA A 1 87 ? 23.437 0.920 -6.989 1.00 71.56 87 ALA A CA 1
ATOM 675 C C . ALA A 1 87 ? 22.034 0.991 -6.362 1.00 71.56 87 ALA A C 1
ATOM 677 O O . ALA A 1 87 ? 21.729 1.965 -5.680 1.00 71.56 87 ALA A O 1
ATOM 678 N N . GLY A 1 88 ? 21.186 -0.029 -6.554 1.00 78.94 88 GLY A N 1
ATOM 679 C CA . GLY A 1 88 ? 19.780 0.046 -6.157 1.00 78.94 88 GLY A CA 1
ATOM 680 C C . GLY A 1 88 ? 19.019 1.047 -7.029 1.00 78.94 88 GLY A C 1
ATOM 681 O O . GLY A 1 88 ? 19.318 1.159 -8.217 1.00 78.94 88 GLY A O 1
ATOM 682 N N . ASP A 1 89 ? 18.033 1.739 -6.456 1.00 81.06 89 ASP A N 1
ATOM 683 C CA . ASP A 1 89 ? 17.308 2.827 -7.127 1.00 81.06 89 ASP A CA 1
ATOM 684 C C . ASP A 1 89 ? 18.178 4.089 -7.213 1.00 81.06 89 ASP A C 1
ATOM 686 O O . ASP A 1 89 ? 18.647 4.618 -6.205 1.00 81.06 89 ASP A O 1
ATOM 690 N N . THR A 1 90 ? 18.410 4.559 -8.436 1.00 80.00 90 THR A N 1
ATOM 691 C CA . THR A 1 90 ? 19.146 5.783 -8.740 1.00 80.00 90 THR A CA 1
ATOM 692 C C . THR A 1 90 ? 18.333 6.655 -9.689 1.00 80.00 90 THR A C 1
ATOM 694 O O . THR A 1 90 ? 18.018 6.246 -10.808 1.00 80.00 90 THR A O 1
ATOM 697 N N . ALA A 1 91 ? 18.051 7.888 -9.271 1.00 83.88 91 ALA A N 1
ATOM 698 C CA . ALA A 1 91 ? 17.493 8.915 -10.141 1.00 83.88 91 ALA A CA 1
ATOM 699 C C . ALA A 1 91 ? 18.584 9.491 -11.058 1.00 83.88 91 ALA A C 1
ATOM 701 O O . ALA A 1 91 ? 19.673 9.846 -10.602 1.00 83.88 91 ALA A O 1
ATOM 702 N N . CYS A 1 92 ? 18.287 9.624 -12.347 1.00 85.44 92 CYS A N 1
ATOM 703 C CA . CYS A 1 92 ? 19.191 10.157 -13.362 1.00 85.44 92 CYS A CA 1
ATOM 704 C C . CYS A 1 92 ? 18.505 11.259 -14.175 1.00 85.44 92 CYS A C 1
ATOM 706 O O . CYS A 1 92 ? 17.307 11.186 -14.452 1.00 85.44 92 CYS A O 1
ATOM 708 N N . ASP A 1 93 ? 19.274 12.258 -14.614 1.00 85.75 93 ASP A N 1
ATOM 709 C CA . ASP A 1 93 ? 18.768 13.268 -15.546 1.00 85.75 93 ASP A CA 1
ATOM 710 C C . ASP A 1 93 ? 18.610 12.623 -16.927 1.00 85.75 93 ASP A C 1
ATOM 712 O O . ASP A 1 93 ? 19.571 12.081 -17.483 1.00 85.75 93 ASP A O 1
ATOM 716 N N . ALA A 1 94 ? 17.414 12.702 -17.508 1.00 86.56 94 ALA A N 1
ATOM 717 C CA . ALA A 1 94 ? 17.102 12.113 -18.808 1.00 86.56 94 ALA A CA 1
ATOM 718 C C . ALA A 1 94 ? 17.980 12.649 -19.959 1.00 86.56 94 ALA A C 1
ATOM 720 O O . ALA A 1 94 ? 18.087 12.018 -21.007 1.00 86.56 94 ALA A O 1
ATOM 721 N N . ARG A 1 95 ? 18.618 13.814 -19.801 1.00 86.62 95 ARG A N 1
ATOM 722 C CA . ARG A 1 95 ? 19.365 14.518 -20.862 1.00 86.62 95 ARG A CA 1
ATOM 723 C C . ARG A 1 95 ? 20.868 14.328 -20.772 1.00 86.62 95 ARG A C 1
ATOM 725 O O . ARG A 1 95 ? 21.564 14.447 -21.776 1.00 86.62 95 ARG A O 1
ATOM 732 N N . THR A 1 96 ? 21.385 14.045 -19.584 1.00 83.81 96 THR A N 1
ATOM 733 C CA . THR A 1 96 ? 22.822 13.814 -19.385 1.00 83.81 96 THR A CA 1
ATOM 734 C C . THR A 1 96 ? 23.134 12.402 -18.939 1.00 83.81 96 THR A C 1
ATOM 736 O O . THR A 1 96 ? 24.298 12.009 -19.010 1.00 83.81 96 THR A O 1
ATOM 739 N N . ALA A 1 97 ? 22.131 11.624 -18.519 1.00 83.25 97 ALA A N 1
ATOM 740 C CA . ALA A 1 97 ? 22.301 10.317 -17.892 1.00 83.25 97 ALA A CA 1
ATOM 741 C C . ALA A 1 97 ? 23.247 10.360 -16.679 1.00 83.25 97 ALA A C 1
ATOM 743 O O . ALA A 1 97 ? 23.835 9.346 -16.306 1.00 83.25 97 ALA A O 1
ATOM 744 N N . LEU A 1 98 ? 23.447 11.547 -16.100 1.00 82.44 98 LEU A N 1
ATOM 745 C CA . LEU A 1 98 ? 24.214 11.704 -14.880 1.00 82.44 98 LEU A CA 1
ATOM 746 C C . LEU A 1 98 ? 23.305 11.377 -13.695 1.00 82.44 98 LEU A C 1
ATOM 748 O O . LEU A 1 98 ? 22.146 11.812 -13.694 1.00 82.44 98 LEU A O 1
ATOM 752 N N . PRO A 1 99 ? 23.821 10.651 -12.688 1.00 76.25 99 PRO A N 1
ATOM 753 C CA . PRO A 1 99 ? 23.104 10.455 -11.445 1.00 76.25 99 PRO A CA 1
ATOM 754 C C . PRO A 1 99 ? 22.759 11.818 -10.867 1.00 76.25 99 PRO A C 1
ATOM 756 O O . PRO A 1 99 ? 23.634 12.659 -10.622 1.00 76.25 99 PRO A O 1
ATOM 759 N N . LEU A 1 100 ? 21.472 12.027 -10.650 1.00 75.44 100 LEU A N 1
ATOM 760 C CA . LEU A 1 100 ? 20.988 13.131 -9.861 1.00 75.44 100 LEU A CA 1
ATOM 761 C C . LEU A 1 100 ? 21.441 12.822 -8.433 1.00 75.44 100 LEU A C 1
ATOM 763 O O . LEU A 1 100 ? 20.914 11.927 -7.776 1.00 75.44 100 LEU A O 1
ATOM 767 N N . ARG A 1 101 ? 22.519 13.487 -7.993 1.00 60.53 101 ARG A N 1
ATOM 768 C CA . ARG A 1 101 ? 23.107 13.237 -6.673 1.00 60.53 101 ARG A CA 1
ATOM 769 C C . ARG A 1 101 ? 22.065 13.564 -5.613 1.00 60.53 101 ARG A C 1
ATOM 771 O O . ARG A 1 101 ? 21.822 14.732 -5.324 1.00 60.53 101 ARG A O 1
ATOM 778 N N . THR A 1 102 ? 21.537 12.529 -4.973 1.00 52.81 102 THR A N 1
ATOM 779 C CA . THR A 1 102 ? 21.113 12.641 -3.585 1.00 52.81 102 THR A CA 1
ATOM 780 C C . THR A 1 102 ? 22.350 13.044 -2.774 1.00 52.81 102 THR A C 1
ATOM 782 O O . THR A 1 102 ? 23.421 12.444 -2.932 1.00 52.81 102 THR A O 1
ATOM 785 N N . PRO A 1 103 ? 22.283 14.074 -1.921 1.00 49.59 103 PRO A N 1
ATOM 786 C CA . PRO A 1 103 ? 23.260 14.259 -0.866 1.00 49.59 103 PRO A CA 1
ATOM 787 C C . PRO A 1 103 ? 23.190 13.024 0.045 1.00 49.59 103 PRO A C 1
ATOM 789 O O . PRO A 1 103 ? 22.390 12.938 0.972 1.00 49.59 103 PRO A O 1
ATOM 792 N N . THR A 1 104 ? 23.992 12.003 -0.237 1.00 54.09 104 THR A N 1
ATOM 793 C CA . THR A 1 104 ? 24.161 10.871 0.673 1.00 54.09 104 THR A CA 1
ATOM 794 C C . THR A 1 104 ? 24.820 11.369 1.954 1.00 54.09 104 THR A C 1
ATOM 796 O O . THR A 1 104 ? 25.953 11.847 1.891 1.00 54.09 104 THR A O 1
ATOM 799 N N . ALA A 1 105 ? 24.157 11.207 3.102 1.00 48.97 105 ALA A N 1
ATOM 800 C CA . ALA A 1 105 ? 24.842 11.113 4.400 1.00 48.97 105 ALA A CA 1
ATOM 801 C C . ALA A 1 105 ? 24.001 10.509 5.545 1.00 48.97 105 ALA A C 1
ATOM 803 O O . ALA A 1 105 ? 24.565 10.188 6.587 1.00 48.97 105 ALA A O 1
ATOM 804 N N . GLY A 1 106 ? 22.677 10.360 5.403 1.00 57.50 106 GLY A N 1
ATOM 805 C CA . GLY A 1 106 ? 21.815 9.842 6.473 1.00 57.50 106 GLY A CA 1
ATOM 806 C C . GLY A 1 106 ? 21.319 8.409 6.234 1.00 57.50 106 GLY A C 1
ATOM 807 O O . GLY A 1 106 ? 21.127 8.021 5.078 1.00 57.50 106 GLY A O 1
ATOM 808 N N . PRO A 1 107 ? 21.042 7.627 7.296 1.00 65.25 107 PRO A N 1
ATOM 809 C CA . PRO A 1 107 ? 20.340 6.351 7.169 1.00 65.25 107 PRO A CA 1
ATOM 810 C C . PRO A 1 107 ? 18.986 6.545 6.474 1.00 65.25 107 PRO A C 1
ATOM 812 O O . PRO A 1 107 ? 18.319 7.563 6.677 1.00 65.25 107 PRO A O 1
ATOM 815 N N . ASP A 1 108 ? 18.589 5.585 5.638 1.00 76.75 108 ASP A N 1
ATOM 816 C CA . ASP A 1 108 ? 17.277 5.560 4.983 1.00 76.75 108 ASP A CA 1
ATOM 817 C C . ASP A 1 108 ? 16.175 5.190 5.984 1.00 76.75 108 ASP A C 1
ATOM 819 O O . ASP A 1 108 ? 15.696 4.058 6.059 1.00 76.75 108 ASP A O 1
ATOM 823 N N . VAL A 1 109 ? 15.830 6.161 6.832 1.00 85.25 109 VAL A N 1
ATOM 824 C CA . VAL A 1 109 ? 14.835 5.979 7.891 1.00 85.25 109 VAL A CA 1
ATOM 825 C C . VAL A 1 109 ? 13.464 5.687 7.289 1.00 85.25 109 VAL A C 1
ATOM 827 O O . VAL A 1 109 ? 12.794 4.782 7.777 1.00 85.25 109 VAL A O 1
ATOM 830 N N . MET A 1 110 ? 13.054 6.399 6.232 1.00 87.50 110 MET A N 1
ATOM 831 C CA . MET A 1 110 ? 11.753 6.174 5.590 1.00 87.50 110 MET A CA 1
ATOM 832 C C . MET A 1 110 ? 11.685 4.808 4.907 1.00 87.50 110 MET A C 1
ATOM 834 O O . MET A 1 110 ? 10.697 4.103 5.104 1.00 87.50 110 MET A O 1
ATOM 838 N N . GLY A 1 111 ? 12.746 4.358 4.228 1.00 86.50 111 GLY A N 1
ATOM 839 C CA . GLY A 1 111 ? 12.815 2.986 3.721 1.00 86.50 111 GLY A CA 1
ATOM 840 C C . GLY A 1 111 ? 12.764 1.938 4.836 1.00 86.50 111 GLY A C 1
ATOM 841 O O . GLY A 1 111 ? 12.072 0.926 4.714 1.00 86.50 111 GLY A O 1
ATOM 842 N N . GLY A 1 112 ? 13.410 2.198 5.977 1.00 91.88 112 GLY A N 1
ATOM 843 C CA . GLY A 1 112 ? 13.295 1.359 7.173 1.00 91.88 112 GLY A CA 1
ATOM 844 C C . GLY A 1 112 ? 11.867 1.298 7.732 1.00 91.88 112 GLY A C 1
ATOM 845 O O . GLY A 1 112 ? 11.359 0.212 8.014 1.00 91.88 112 GLY A O 1
ATOM 846 N N . VAL A 1 113 ? 11.194 2.445 7.851 1.00 95.00 113 VAL A N 1
ATOM 847 C CA . VAL A 1 113 ? 9.790 2.540 8.285 1.00 95.00 113 VAL A CA 1
ATOM 848 C C . VAL A 1 113 ? 8.874 1.798 7.313 1.00 95.00 113 VAL A C 1
ATOM 850 O O . VAL A 1 113 ? 8.034 1.015 7.753 1.00 95.00 113 VAL A O 1
ATOM 853 N N . LEU A 1 114 ? 9.077 1.960 6.004 1.00 92.62 114 LEU A N 1
ATOM 854 C CA . LEU A 1 114 ? 8.332 1.243 4.972 1.00 92.62 114 LEU A CA 1
ATOM 855 C C . LEU A 1 114 ? 8.554 -0.271 5.058 1.00 92.62 114 LEU A C 1
ATOM 857 O O . LEU A 1 114 ? 7.605 -1.044 4.929 1.00 92.62 114 LEU A O 1
ATOM 861 N N . MET A 1 115 ? 9.784 -0.719 5.316 1.00 93.06 115 MET A N 1
ATOM 862 C CA . MET A 1 115 ? 10.100 -2.140 5.467 1.00 93.06 115 MET A CA 1
ATOM 863 C C . MET A 1 115 ? 9.474 -2.744 6.732 1.00 93.06 115 MET A C 1
ATOM 865 O O . MET A 1 115 ? 9.004 -3.884 6.698 1.00 93.06 115 MET A O 1
ATOM 869 N N . LEU A 1 116 ? 9.399 -1.984 7.828 1.00 96.44 116 LEU A N 1
ATOM 870 C CA . LEU A 1 116 ? 8.638 -2.382 9.012 1.00 96.44 116 LEU A CA 1
ATOM 871 C C . LEU A 1 116 ? 7.139 -2.472 8.697 1.00 96.44 116 LEU A C 1
ATOM 873 O O . LEU A 1 116 ? 6.522 -3.499 8.973 1.00 96.44 116 LEU A O 1
ATOM 877 N N . HIS A 1 117 ? 6.584 -1.434 8.070 1.00 96.88 117 HIS A N 1
ATOM 878 C CA . HIS A 1 117 ? 5.162 -1.308 7.750 1.00 96.88 117 HIS A CA 1
ATOM 879 C C . HIS A 1 117 ? 4.666 -2.399 6.791 1.00 96.88 117 HIS A C 1
ATOM 881 O O . HIS A 1 117 ? 3.588 -2.949 6.979 1.00 96.88 117 HIS A O 1
ATOM 887 N N . SER A 1 118 ? 5.454 -2.731 5.767 1.00 93.00 118 SER A N 1
ATOM 888 C CA . SER A 1 118 ? 5.046 -3.662 4.705 1.00 93.00 118 SER A CA 1
ATOM 889 C C . SER A 1 118 ? 5.476 -5.108 4.946 1.00 93.00 118 SER A C 1
ATOM 891 O O . SER A 1 118 ? 4.825 -6.027 4.454 1.00 93.00 118 SER A O 1
ATOM 893 N N . ARG A 1 119 ? 6.585 -5.328 5.666 1.00 92.06 119 ARG A N 1
ATOM 894 C CA . ARG A 1 119 ? 7.259 -6.636 5.728 1.00 92.06 119 ARG A CA 1
ATOM 895 C C . ARG A 1 119 ? 7.726 -7.042 7.117 1.00 92.06 119 ARG A C 1
ATOM 897 O O . ARG A 1 119 ? 8.280 -8.128 7.240 1.00 92.06 119 ARG A O 1
ATOM 904 N N . LEU A 1 120 ? 7.564 -6.220 8.156 1.00 95.00 120 LEU A N 1
ATOM 905 C CA . LEU A 1 120 ? 8.068 -6.500 9.511 1.00 95.00 120 LEU A CA 1
ATOM 906 C C . LEU A 1 120 ? 9.573 -6.837 9.573 1.00 95.00 120 LEU A C 1
ATOM 908 O O . LEU A 1 120 ? 10.002 -7.534 10.489 1.00 95.00 120 LEU A O 1
ATOM 912 N N . PHE A 1 121 ? 10.365 -6.421 8.577 1.00 95.06 121 PHE A N 1
ATOM 913 C CA . PHE A 1 121 ? 11.737 -6.918 8.355 1.00 95.06 121 PHE A CA 1
ATOM 914 C C . PHE A 1 121 ? 11.860 -8.454 8.206 1.00 95.06 121 PHE A C 1
ATOM 916 O O . PHE A 1 121 ? 12.946 -9.010 8.341 1.00 95.06 121 PHE A O 1
ATOM 923 N N . ALA A 1 122 ? 10.761 -9.148 7.904 1.00 94.25 122 ALA A N 1
ATOM 924 C CA . ALA A 1 122 ? 10.649 -10.607 7.850 1.00 94.25 122 ALA A CA 1
ATOM 925 C C . ALA A 1 122 ? 10.243 -11.141 6.458 1.00 94.25 122 ALA A C 1
ATOM 927 O O . ALA A 1 122 ? 9.8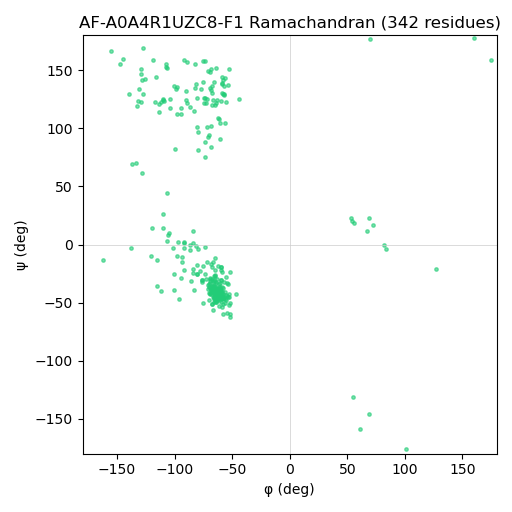40 -12.299 6.324 1.00 94.25 122 ALA A O 1
ATOM 928 N N . GLY A 1 123 ? 10.317 -10.305 5.415 1.00 89.38 123 GLY A N 1
ATOM 929 C CA . GLY A 1 123 ? 9.997 -10.685 4.034 1.00 89.38 123 GLY A CA 1
ATOM 930 C C . GLY A 1 123 ? 8.587 -11.274 3.891 1.00 89.38 123 GLY A C 1
ATOM 931 O O . GLY A 1 123 ? 7.620 -10.717 4.412 1.00 89.38 123 GLY A O 1
ATOM 932 N N . LEU A 1 124 ? 8.473 -12.427 3.219 1.00 87.88 124 LEU A N 1
ATOM 933 C CA . LEU A 1 124 ? 7.196 -13.118 2.985 1.00 87.88 124 LEU A CA 1
ATOM 934 C C . LEU A 1 124 ? 6.452 -13.475 4.282 1.00 87.88 124 LEU A C 1
ATOM 936 O O . LEU A 1 124 ? 5.229 -13.361 4.340 1.00 87.88 124 LEU A O 1
ATOM 940 N N . ALA A 1 125 ? 7.169 -13.875 5.337 1.00 92.50 125 ALA A N 1
ATOM 941 C CA . ALA A 1 125 ? 6.539 -14.186 6.620 1.00 92.50 125 ALA A CA 1
ATOM 942 C C . ALA A 1 125 ? 5.855 -12.945 7.216 1.00 92.50 125 ALA A C 1
ATOM 944 O O . ALA A 1 125 ? 4.754 -13.043 7.759 1.00 92.50 125 ALA A O 1
ATOM 945 N N . GLY A 1 126 ? 6.478 -11.774 7.054 1.00 93.81 126 GLY A N 1
ATOM 946 C CA . GLY A 1 126 ? 5.893 -10.499 7.446 1.00 93.81 126 GLY A CA 1
ATOM 947 C C . GLY A 1 126 ? 4.647 -10.147 6.643 1.00 93.81 126 GLY A C 1
ATOM 948 O O . GLY A 1 126 ? 3.634 -9.800 7.244 1.00 93.81 126 GLY A O 1
ATOM 949 N N . TYR A 1 127 ? 4.678 -10.322 5.317 1.00 90.94 127 TYR A N 1
ATOM 950 C CA . TYR A 1 127 ? 3.494 -10.135 4.469 1.00 90.94 127 TYR A CA 1
ATOM 951 C C . TYR A 1 127 ? 2.316 -11.000 4.919 1.00 90.94 127 TYR A C 1
ATOM 953 O O . TYR A 1 127 ? 1.210 -10.493 5.091 1.00 90.94 127 TYR A O 1
ATOM 961 N N . ILE A 1 128 ? 2.551 -12.292 5.166 1.00 93.19 128 ILE A N 1
ATOM 962 C CA . ILE A 1 128 ? 1.502 -13.218 5.611 1.00 93.19 128 ILE A CA 1
ATOM 963 C C . ILE A 1 128 ? 0.955 -12.797 6.979 1.00 93.19 128 ILE A C 1
ATOM 965 O O . ILE A 1 128 ? -0.261 -12.748 7.167 1.00 93.19 128 ILE A O 1
ATOM 969 N N . ALA A 1 129 ? 1.831 -12.465 7.932 1.00 95.88 129 ALA A N 1
ATOM 970 C CA . ALA A 1 129 ? 1.418 -12.028 9.264 1.00 95.88 129 ALA A CA 1
ATOM 971 C C . ALA A 1 129 ? 0.562 -10.753 9.208 1.00 95.88 129 ALA A C 1
ATOM 973 O O . ALA A 1 129 ? -0.493 -10.690 9.843 1.00 95.88 129 ALA A O 1
ATOM 974 N N . LEU A 1 130 ? 0.976 -9.764 8.411 1.00 97.00 130 LEU A N 1
ATOM 975 C CA . LEU A 1 130 ? 0.234 -8.521 8.205 1.00 97.00 130 LEU A CA 1
ATOM 976 C C . LEU A 1 130 ? -1.095 -8.756 7.479 1.00 97.00 130 LEU A C 1
ATOM 978 O O . LEU A 1 130 ? -2.103 -8.173 7.873 1.00 97.00 130 LEU A O 1
ATOM 982 N N . GLY A 1 131 ? -1.137 -9.651 6.490 1.00 96.12 131 GLY A N 1
ATOM 983 C CA . GLY A 1 131 ? -2.369 -10.018 5.790 1.00 96.12 131 GLY A CA 1
ATOM 984 C C . GLY A 1 131 ? -3.385 -10.673 6.728 1.00 96.12 131 GLY A C 1
ATOM 985 O O . GLY A 1 131 ? -4.553 -10.287 6.761 1.00 96.12 131 GLY A O 1
ATOM 986 N N . LEU A 1 132 ? -2.936 -11.605 7.576 1.00 97.12 132 LEU A N 1
ATOM 987 C CA . LEU A 1 132 ? -3.774 -12.216 8.615 1.00 97.12 132 LEU A CA 1
ATOM 988 C C . LEU A 1 132 ? -4.252 -11.183 9.646 1.00 97.12 132 LEU A C 1
ATOM 990 O O . LEU A 1 132 ? -5.425 -11.189 10.025 1.00 97.12 132 LEU A O 1
ATOM 994 N N . ALA A 1 133 ? -3.375 -10.272 10.078 1.00 97.94 133 ALA A N 1
ATOM 995 C CA . ALA A 1 133 ? -3.748 -9.178 10.971 1.00 97.94 133 ALA A CA 1
ATOM 996 C C . ALA A 1 133 ? -4.784 -8.240 10.327 1.00 97.94 133 ALA A C 1
ATOM 998 O O . ALA A 1 133 ? -5.723 -7.822 11.004 1.00 97.94 133 ALA A O 1
ATOM 999 N N . GLY A 1 134 ? -4.664 -7.969 9.026 1.00 97.62 134 GLY A N 1
ATOM 1000 C CA . GLY A 1 134 ? -5.631 -7.205 8.241 1.00 97.62 134 GLY A CA 1
ATOM 1001 C C . GLY A 1 134 ? -7.006 -7.877 8.175 1.00 97.62 134 GLY A C 1
ATOM 1002 O O . GLY A 1 134 ? -8.018 -7.234 8.453 1.00 97.62 134 GLY A O 1
ATOM 1003 N N . LEU A 1 135 ? -7.066 -9.194 7.945 1.00 98.12 135 LEU A N 1
ATOM 1004 C CA . LEU A 1 135 ? -8.323 -9.958 7.999 1.00 98.12 135 LEU A CA 1
ATOM 1005 C C . LEU A 1 135 ? -8.979 -9.903 9.389 1.00 98.12 135 LEU A C 1
ATOM 1007 O O . LEU A 1 135 ? -10.193 -9.712 9.508 1.00 98.12 135 LEU A O 1
ATOM 1011 N N . LEU A 1 136 ? -8.182 -10.031 10.453 1.00 98.38 136 LEU A N 1
ATOM 1012 C CA . LEU A 1 136 ? -8.660 -9.888 11.831 1.00 98.38 136 LEU A CA 1
ATOM 1013 C C . LEU A 1 136 ? -9.159 -8.467 12.122 1.00 98.38 136 LEU A C 1
ATOM 1015 O O . LEU A 1 136 ? -10.161 -8.312 12.825 1.00 98.38 136 LEU A O 1
ATOM 1019 N N . ALA A 1 137 ? -8.510 -7.448 11.557 1.00 98.38 137 ALA A N 1
ATOM 1020 C CA . ALA A 1 137 ? -8.938 -6.058 11.654 1.00 98.38 137 ALA A CA 1
ATOM 1021 C C . ALA A 1 137 ? -10.295 -5.843 10.976 1.00 98.38 137 ALA A C 1
ATOM 1023 O O . ALA A 1 137 ? -11.196 -5.282 11.595 1.00 98.38 137 ALA A O 1
ATOM 1024 N N . VAL A 1 138 ? -10.496 -6.368 9.762 1.00 98.38 138 VAL A N 1
ATOM 1025 C CA . VAL A 1 138 ? -11.800 -6.332 9.077 1.00 98.38 138 VAL A CA 1
ATOM 1026 C C . VAL A 1 138 ? -12.879 -6.983 9.944 1.00 98.38 138 VAL A C 1
ATOM 1028 O O . VAL A 1 138 ? -13.933 -6.389 10.177 1.00 98.38 138 VAL A O 1
ATOM 1031 N N . LEU A 1 139 ? -12.602 -8.160 10.511 1.00 98.12 139 LEU A N 1
ATOM 1032 C CA . LEU A 1 139 ? -13.531 -8.832 11.420 1.00 98.12 139 LEU A CA 1
ATOM 1033 C C . LEU A 1 139 ? -13.814 -8.003 12.688 1.00 98.12 139 LEU A C 1
ATOM 1035 O O . LEU A 1 139 ? -14.960 -7.938 13.145 1.00 98.12 139 LEU A O 1
ATOM 1039 N N . ALA A 1 140 ? -12.798 -7.345 13.254 1.00 98.00 140 ALA A N 1
ATOM 1040 C CA . ALA A 1 140 ? -12.939 -6.454 14.405 1.00 98.00 140 ALA A CA 1
ATOM 1041 C C . ALA A 1 140 ? -13.810 -5.228 14.088 1.00 98.00 140 ALA A C 1
ATOM 1043 O O . ALA A 1 140 ? -14.659 -4.869 14.905 1.00 98.00 140 ALA A O 1
ATOM 1044 N N . ILE A 1 141 ? -13.660 -4.630 12.904 1.00 98.00 141 ILE A N 1
ATOM 1045 C CA . ILE A 1 141 ? -14.450 -3.477 12.455 1.00 98.00 141 ILE A CA 1
ATOM 1046 C C . ILE A 1 141 ? -15.907 -3.887 12.246 1.00 98.00 141 ILE A C 1
ATOM 1048 O O . ILE A 1 141 ? -16.799 -3.281 12.836 1.00 98.00 141 ILE A O 1
ATOM 1052 N N . LEU A 1 142 ? -16.159 -4.959 11.485 1.00 97.50 142 LEU A N 1
ATOM 1053 C CA . LEU A 1 142 ? -17.516 -5.450 11.220 1.00 97.50 142 LEU A CA 1
ATOM 1054 C C . LEU A 1 142 ? -18.254 -5.789 12.518 1.00 97.50 142 LEU A C 1
ATOM 1056 O O . LEU A 1 142 ? -19.387 -5.360 12.739 1.00 97.50 142 LEU A O 1
ATOM 1060 N N . SER A 1 143 ? -17.591 -6.516 13.417 1.00 97.00 143 SER A N 1
ATOM 1061 C CA . SER A 1 143 ? -18.164 -6.833 14.725 1.00 97.00 143 SER A CA 1
ATOM 1062 C C . SER A 1 143 ? -18.342 -5.586 15.602 1.00 97.00 143 SER A C 1
ATOM 1064 O O . SER A 1 143 ? -19.354 -5.485 16.291 1.00 97.00 143 SER A O 1
ATOM 1066 N N . GLY A 1 144 ? -17.437 -4.605 15.542 1.00 96.00 144 GLY A N 1
ATOM 1067 C CA . GLY A 1 144 ? -17.565 -3.322 16.240 1.00 96.00 144 GLY A CA 1
ATOM 1068 C C . GLY A 1 144 ? -18.777 -2.509 15.777 1.00 96.00 144 GLY A C 1
ATOM 1069 O O . GLY A 1 144 ? -19.548 -2.031 16.608 1.00 96.00 144 GLY A O 1
ATOM 1070 N N . VAL A 1 145 ? -19.011 -2.435 14.463 1.00 95.94 145 VAL A N 1
ATOM 1071 C CA . VAL A 1 145 ? -20.188 -1.777 13.866 1.00 95.94 145 VAL A CA 1
ATOM 1072 C C . VAL A 1 145 ? -21.483 -2.444 14.334 1.00 95.94 145 VAL A C 1
ATOM 1074 O O . VAL A 1 145 ? -22.404 -1.759 14.779 1.00 95.94 145 VAL A O 1
ATOM 1077 N N . VAL A 1 146 ? -21.544 -3.780 14.319 1.00 94.81 146 VAL A N 1
ATOM 1078 C CA . VAL A 1 146 ? -22.708 -4.538 14.819 1.00 94.81 146 VAL A CA 1
ATOM 1079 C C . VAL A 1 146 ? -22.958 -4.273 16.309 1.00 94.81 146 VAL A C 1
ATOM 1081 O O . VAL A 1 146 ? -24.105 -4.208 16.755 1.00 94.81 146 VAL A O 1
ATOM 1084 N N . LEU A 1 147 ? -21.895 -4.117 17.099 1.00 92.75 147 LEU A N 1
ATOM 1085 C CA . LEU A 1 147 ? -21.988 -3.850 18.532 1.00 92.75 147 LEU A CA 1
ATOM 1086 C C . LEU A 1 147 ? -22.330 -2.388 18.855 1.00 92.75 147 LEU A C 1
ATOM 1088 O O . LEU A 1 147 ? -22.887 -2.141 19.925 1.00 92.75 147 LEU A O 1
ATOM 1092 N N . TYR A 1 148 ? -22.061 -1.434 17.963 1.00 91.25 148 TYR A N 1
ATOM 1093 C CA . TYR A 1 148 ? -22.283 -0.009 18.219 1.00 91.25 148 TYR A CA 1
ATOM 1094 C C . TYR A 1 148 ? -23.724 0.285 18.658 1.00 91.25 148 TYR A C 1
ATOM 1096 O O . TYR A 1 148 ? -23.939 0.740 19.782 1.00 91.25 148 TYR A O 1
ATOM 1104 N N . ALA A 1 149 ? -24.710 -0.060 17.822 1.00 85.12 149 ALA A N 1
ATOM 1105 C CA . ALA A 1 149 ? -26.125 0.232 18.067 1.00 85.12 149 ALA A CA 1
ATOM 1106 C C . ALA A 1 149 ? -26.633 -0.224 19.456 1.00 85.12 149 ALA A C 1
ATOM 1108 O O . ALA A 1 149 ? -27.203 0.588 20.185 1.00 85.12 149 ALA A O 1
ATOM 1109 N N . PRO A 1 150 ? -26.420 -1.478 19.901 1.00 85.81 150 PRO A N 1
ATOM 1110 C CA . PRO A 1 150 ? -26.882 -1.912 21.219 1.00 85.81 150 PRO A CA 1
ATOM 1111 C C . PRO A 1 150 ? -26.125 -1.273 22.396 1.00 85.81 150 PRO A C 1
ATOM 1113 O O . PRO A 1 150 ? -26.723 -1.114 23.464 1.00 85.81 150 PRO A O 1
ATOM 1116 N N . PHE A 1 151 ? -24.849 -0.897 22.238 1.00 82.75 151 PHE A N 1
ATOM 1117 C CA . PHE A 1 151 ? -24.077 -0.240 23.305 1.00 82.75 151 PHE A CA 1
ATOM 1118 C C . PHE A 1 151 ? -24.363 1.261 23.430 1.00 82.75 151 PHE A C 1
ATOM 1120 O O . PHE A 1 151 ? -24.217 1.806 24.527 1.00 82.75 151 PHE A O 1
ATOM 1127 N N . THR A 1 152 ? -24.800 1.917 22.353 1.00 84.75 152 THR A N 1
ATOM 1128 C CA . THR A 1 152 ? -25.109 3.355 22.326 1.00 84.75 152 THR A CA 1
ATOM 1129 C C . THR A 1 152 ? -26.603 3.669 22.271 1.00 84.75 152 THR A C 1
ATOM 1131 O O . THR A 1 152 ? -26.958 4.839 22.294 1.00 84.75 152 THR A O 1
ATOM 1134 N N . ARG A 1 153 ? -27.497 2.667 22.311 1.00 85.38 153 ARG A N 1
ATOM 1135 C CA . ARG A 1 153 ? -28.966 2.843 22.193 1.00 85.38 153 ARG A CA 1
ATOM 1136 C C . ARG A 1 153 ? -29.614 3.872 23.129 1.00 85.38 153 ARG A C 1
ATOM 1138 O O . ARG A 1 153 ? -30.705 4.344 22.844 1.00 85.38 153 ARG A O 1
ATOM 1145 N N . HIS A 1 154 ? -28.978 4.165 24.263 1.00 85.88 154 HIS A N 1
ATOM 1146 C CA . HIS A 1 154 ? -29.470 5.100 25.287 1.00 85.88 154 HIS A CA 1
ATOM 1147 C C . HIS A 1 154 ? -28.711 6.432 25.297 1.00 85.88 154 HIS A C 1
ATOM 1149 O O . HIS A 1 154 ? -28.866 7.213 26.229 1.00 85.88 154 HIS A O 1
ATOM 1155 N N . LEU A 1 155 ? -27.844 6.653 24.312 1.00 83.62 155 LEU A N 1
ATOM 1156 C CA . LEU A 1 155 ? -27.018 7.844 24.161 1.00 83.62 155 LEU A CA 1
ATOM 1157 C C . LEU A 1 155 ? -27.428 8.567 22.883 1.00 83.62 155 LEU A C 1
ATOM 1159 O O . LEU A 1 155 ? -27.736 7.935 21.871 1.00 83.62 155 LEU A O 1
ATOM 1163 N N . ARG A 1 156 ? -27.389 9.897 22.904 1.00 86.31 156 ARG A N 1
ATOM 1164 C CA . ARG A 1 156 ? -27.437 10.669 21.657 1.00 86.31 156 ARG A CA 1
ATOM 1165 C C . ARG A 1 156 ? -26.138 10.440 20.883 1.00 86.31 156 ARG A C 1
ATOM 1167 O O . ARG A 1 156 ? -25.084 10.205 21.478 1.00 86.31 156 ARG A O 1
ATOM 1174 N N . PHE A 1 157 ? -26.188 10.522 19.554 1.00 85.38 157 PHE A N 1
ATOM 1175 C CA . PHE A 1 157 ? -24.965 10.457 18.754 1.00 85.38 157 PHE A CA 1
ATOM 1176 C C . PHE A 1 157 ? -23.991 11.562 19.201 1.00 85.38 157 PHE A C 1
ATOM 1178 O O . PHE A 1 157 ? -24.388 12.716 19.349 1.00 85.38 157 PHE A O 1
ATOM 1185 N N . GLY A 1 158 ? -22.734 11.199 19.464 1.00 84.62 158 GLY A N 1
ATOM 1186 C CA . GLY A 1 158 ? -21.718 12.122 19.985 1.00 84.62 158 GLY A CA 1
ATOM 1187 C C . GLY A 1 158 ? -21.751 12.364 21.501 1.00 84.62 158 GLY A C 1
ATOM 1188 O O . GLY A 1 158 ? -20.910 13.101 22.015 1.00 84.62 158 GLY A O 1
ATOM 1189 N N . GLU A 1 159 ? -22.679 11.758 22.247 1.00 89.31 159 GLU A N 1
ATOM 1190 C CA . GLU A 1 159 ? -22.760 11.947 23.695 1.00 89.31 159 GLU A CA 1
ATOM 1191 C C . GLU A 1 159 ? -21.617 11.230 24.430 1.00 89.31 159 GLU A C 1
ATOM 1193 O O . GLU A 1 159 ? -21.467 10.010 24.368 1.00 89.31 159 GLU A O 1
ATOM 1198 N N . ILE A 1 160 ? -20.832 12.000 25.188 1.00 90.31 160 ILE A N 1
ATOM 1199 C CA . ILE A 1 160 ? -19.788 11.494 26.085 1.00 90.31 160 ILE A CA 1
ATOM 1200 C C . ILE A 1 160 ? -20.203 11.789 27.521 1.00 90.31 160 ILE A C 1
ATOM 1202 O O . ILE A 1 160 ? -20.335 12.951 27.920 1.00 90.31 160 ILE A O 1
ATOM 1206 N N . ARG A 1 161 ? -20.333 10.748 28.347 1.00 91.12 161 ARG A N 1
ATOM 1207 C CA . ARG A 1 161 ? -20.806 10.895 29.729 1.00 91.12 161 ARG A CA 1
ATOM 1208 C C . ARG A 1 161 ? -19.695 11.382 30.663 1.00 91.12 161 ARG A C 1
ATOM 1210 O O . ARG A 1 161 ? -19.070 10.602 31.382 1.00 91.12 161 ARG A O 1
ATOM 1217 N N . ARG A 1 162 ? -19.448 12.696 30.666 1.00 89.38 162 ARG A N 1
ATOM 1218 C CA . ARG A 1 162 ? -18.325 13.351 31.376 1.00 89.38 162 ARG A CA 1
ATOM 1219 C C . ARG A 1 162 ? -18.310 13.138 32.894 1.00 89.38 162 ARG A C 1
ATOM 1221 O O . ARG A 1 162 ? -17.230 13.082 33.470 1.00 89.38 162 ARG A O 1
ATOM 1228 N N . SER A 1 163 ? -19.474 12.981 33.523 1.00 90.00 163 SER A N 1
ATOM 1229 C CA . SER A 1 163 ? -19.619 12.752 34.970 1.00 90.00 163 SER A CA 1
ATOM 1230 C C . SER A 1 163 ? -19.360 11.302 35.403 1.00 90.00 163 SER A C 1
ATOM 1232 O O . SER A 1 163 ? -19.409 10.991 36.592 1.00 90.00 163 SER A O 1
ATOM 1234 N N . ARG A 1 164 ? -19.110 10.384 34.459 1.00 90.75 164 ARG A N 1
ATOM 1235 C CA . ARG A 1 164 ? -18.895 8.958 34.746 1.00 90.75 164 ARG A CA 1
ATOM 1236 C C . ARG A 1 164 ? -17.407 8.647 34.955 1.00 90.75 164 ARG A C 1
ATOM 1238 O O . ARG A 1 164 ? -16.549 9.390 34.474 1.00 90.75 164 ARG A O 1
ATOM 1245 N N . PRO A 1 165 ? -17.080 7.525 35.630 1.00 93.00 165 PRO A N 1
ATOM 1246 C CA . PRO A 1 165 ? -15.698 7.096 35.818 1.00 93.00 165 PRO A CA 1
ATOM 1247 C C . PRO A 1 165 ? -14.929 7.015 34.497 1.00 93.00 165 PRO A C 1
ATOM 1249 O O . PRO A 1 165 ? -15.512 6.700 33.455 1.00 93.00 165 PRO A O 1
ATOM 1252 N N . LEU A 1 166 ? -13.608 7.218 34.557 1.00 91.88 166 LEU A N 1
ATOM 1253 C CA . LEU A 1 166 ? -12.718 7.258 33.388 1.00 91.88 166 LEU A CA 1
ATOM 1254 C C . LEU A 1 166 ? -12.961 6.104 32.408 1.00 91.88 166 LEU A C 1
ATOM 1256 O O . LEU A 1 166 ? -13.039 6.322 31.207 1.00 91.88 166 LEU A O 1
ATOM 1260 N N . ARG A 1 167 ? -13.165 4.884 32.914 1.00 91.12 167 ARG A N 1
ATOM 1261 C CA . ARG A 1 167 ? -13.436 3.701 32.086 1.00 91.12 167 ARG A CA 1
ATOM 1262 C C . ARG A 1 167 ? -14.693 3.829 31.224 1.00 91.12 167 ARG A C 1
ATOM 1264 O O . ARG A 1 167 ? -14.675 3.416 30.072 1.00 91.12 167 ARG A O 1
ATOM 1271 N N . VAL A 1 168 ? -15.773 4.387 31.768 1.00 91.38 168 VAL A N 1
ATOM 1272 C CA . VAL A 1 168 ? -17.015 4.608 31.009 1.00 91.38 168 VAL A CA 1
ATOM 1273 C C . VAL A 1 168 ? -16.788 5.687 29.957 1.00 91.38 168 VAL A C 1
ATOM 1275 O O . VAL A 1 168 ? -17.180 5.506 28.813 1.00 91.38 168 VAL A O 1
ATOM 1278 N N . ARG A 1 169 ? -16.072 6.760 30.311 1.00 92.56 169 ARG A N 1
ATOM 1279 C CA . ARG A 1 169 ? -15.702 7.809 29.353 1.00 92.56 169 ARG A CA 1
ATOM 1280 C C . ARG A 1 169 ? -14.846 7.260 28.212 1.00 92.56 169 ARG A C 1
ATOM 1282 O O . ARG A 1 169 ? -15.101 7.607 27.069 1.00 92.56 169 ARG A O 1
ATOM 1289 N N . MET A 1 170 ? -13.866 6.404 28.500 1.00 94.31 170 MET A N 1
ATOM 1290 C CA . MET A 1 170 ? -13.020 5.777 27.477 1.00 94.31 170 MET A CA 1
ATOM 1291 C C . MET A 1 170 ? -13.812 4.826 26.579 1.00 94.31 170 MET A C 1
ATOM 1293 O O . MET A 1 170 ? -13.566 4.795 25.381 1.00 94.31 170 MET A O 1
ATOM 1297 N N . LEU A 1 171 ? -14.799 4.109 27.127 1.00 93.56 171 LEU A N 1
ATOM 1298 C CA . LEU A 1 171 ? -15.729 3.308 26.327 1.00 93.56 171 LEU A CA 1
ATOM 1299 C C . LEU A 1 171 ? -16.568 4.183 25.389 1.00 93.56 171 LEU A C 1
ATOM 1301 O O . LEU A 1 171 ? -16.718 3.841 24.221 1.00 93.56 171 LEU A O 1
ATOM 1305 N N . ASP A 1 172 ? -17.071 5.319 25.878 1.00 94.00 172 ASP A N 1
ATOM 1306 C CA . ASP A 1 172 ? -17.834 6.264 25.056 1.00 94.00 172 ASP A CA 1
ATOM 1307 C C . ASP A 1 172 ? -16.965 6.832 23.915 1.00 94.00 172 ASP A C 1
ATOM 1309 O O . ASP A 1 172 ? -17.412 6.858 22.770 1.00 94.00 172 ASP A O 1
ATOM 1313 N N . HIS A 1 173 ? -15.704 7.202 24.190 1.00 94.75 173 HIS A N 1
ATOM 1314 C CA . HIS A 1 173 ? -14.763 7.658 23.153 1.00 94.75 173 HIS A CA 1
ATOM 1315 C C . HIS A 1 173 ? -14.419 6.547 22.157 1.00 94.75 173 HIS A C 1
ATOM 1317 O O . HIS A 1 173 ? -14.450 6.794 20.959 1.00 94.75 173 HIS A O 1
ATOM 1323 N N . HIS A 1 174 ? -14.132 5.329 22.628 1.00 95.94 174 HIS A N 1
ATOM 1324 C CA . HIS A 1 174 ? -13.827 4.190 21.761 1.00 95.94 174 HIS A CA 1
ATOM 1325 C C . HIS A 1 174 ? -14.984 3.897 20.797 1.00 95.94 174 HIS A C 1
ATOM 1327 O O . HIS A 1 174 ? -14.766 3.746 19.599 1.00 95.94 174 HIS A O 1
ATOM 1333 N N . ASN A 1 175 ? -16.222 3.889 21.303 1.00 94.81 175 ASN A N 1
ATOM 1334 C CA . ASN A 1 175 ? -17.409 3.663 20.481 1.00 94.81 175 ASN A CA 1
ATOM 1335 C C . ASN A 1 175 ? -17.640 4.798 19.475 1.00 94.81 175 ASN A C 1
ATOM 1337 O O . ASN A 1 175 ? -17.938 4.528 18.315 1.00 94.81 175 ASN A O 1
ATOM 1341 N N . LEU A 1 176 ? -17.529 6.058 19.912 1.00 95.00 176 LEU A N 1
ATOM 1342 C CA . LEU A 1 176 ? -17.775 7.223 19.060 1.00 95.00 176 LEU A CA 1
ATOM 1343 C C . LEU A 1 176 ? -16.716 7.365 17.964 1.00 95.00 176 LEU A C 1
ATOM 1345 O O . LEU A 1 176 ? -17.058 7.497 16.794 1.00 95.00 176 LEU A O 1
ATOM 1349 N N . LEU A 1 177 ? -15.438 7.336 18.337 1.00 96.94 177 LEU A N 1
ATOM 1350 C CA . LEU A 1 177 ? -14.341 7.468 17.384 1.00 96.94 177 LEU A CA 1
ATOM 1351 C C . LEU A 1 177 ? -14.270 6.242 16.472 1.00 96.94 177 LEU A C 1
ATOM 1353 O O . LEU A 1 177 ? -14.100 6.397 15.269 1.00 96.94 177 LEU A O 1
ATOM 1357 N N . GLY A 1 178 ? -14.498 5.045 17.024 1.00 96.75 178 GLY A N 1
ATOM 1358 C CA . GLY A 1 178 ? -14.516 3.802 16.262 1.00 96.75 178 GLY A CA 1
ATOM 1359 C C . GLY A 1 178 ? -15.596 3.786 15.183 1.00 96.75 178 GLY A C 1
ATOM 1360 O O . GLY A 1 178 ? -15.300 3.421 14.051 1.00 96.75 178 GLY A O 1
ATOM 1361 N N . ILE A 1 179 ? -16.830 4.222 15.481 1.00 96.00 179 ILE A N 1
ATOM 1362 C CA . ILE A 1 179 ? -17.873 4.300 14.444 1.00 96.00 179 ILE A CA 1
ATOM 1363 C C . ILE A 1 179 ? -17.599 5.426 13.441 1.00 96.00 179 ILE A C 1
ATOM 1365 O O . ILE A 1 179 ? -17.874 5.259 12.256 1.00 96.00 179 ILE A O 1
ATOM 1369 N N . ALA A 1 180 ? -17.034 6.551 13.898 1.00 95.94 180 ALA A N 1
ATOM 1370 C CA . ALA A 1 180 ? -16.736 7.699 13.047 1.00 95.94 180 ALA A CA 1
ATOM 1371 C C . ALA A 1 180 ? -15.650 7.386 12.005 1.00 95.94 180 ALA A C 1
ATOM 1373 O O . ALA A 1 180 ? -15.716 7.904 10.894 1.00 95.94 180 ALA A O 1
ATOM 1374 N N . THR A 1 181 ? -14.686 6.517 12.330 1.00 97.00 181 THR A N 1
ATOM 1375 C CA . THR A 1 181 ? -13.623 6.098 11.401 1.00 97.00 181 THR A CA 1
ATOM 1376 C C . THR A 1 181 ? -13.853 4.728 10.763 1.00 97.00 181 THR A C 1
ATOM 1378 O O . THR A 1 181 ? -13.072 4.338 9.898 1.00 97.00 181 THR A O 1
ATOM 1381 N N . ALA A 1 182 ? -14.922 4.003 11.119 1.00 97.25 182 ALA A N 1
ATOM 1382 C CA . ALA A 1 182 ? -15.139 2.611 10.706 1.00 97.25 182 ALA A CA 1
ATOM 1383 C C . ALA A 1 182 ? -15.083 2.399 9.187 1.00 97.25 182 ALA A C 1
ATOM 1385 O O . ALA A 1 182 ? -14.461 1.444 8.730 1.00 97.25 182 ALA A O 1
ATOM 1386 N N . ALA A 1 183 ? -15.720 3.276 8.406 1.00 97.62 183 ALA A N 1
ATOM 1387 C CA . ALA A 1 183 ? -15.754 3.148 6.950 1.00 97.62 183 ALA A CA 1
ATOM 1388 C C . ALA A 1 183 ? -14.359 3.322 6.329 1.00 97.62 183 ALA A C 1
ATOM 1390 O O . ALA A 1 183 ? -13.933 2.495 5.525 1.00 97.62 183 ALA A O 1
ATOM 1391 N N . TRP A 1 184 ? -13.630 4.360 6.745 1.00 97.69 184 TRP A N 1
ATOM 1392 C CA . TRP A 1 184 ? -12.262 4.602 6.288 1.00 97.69 184 TRP A CA 1
ATOM 1393 C C . TRP A 1 184 ? -11.325 3.466 6.708 1.00 97.69 184 TRP A C 1
ATOM 1395 O O . TRP A 1 184 ? -10.628 2.901 5.869 1.00 97.69 184 TRP A O 1
ATOM 1405 N N . LEU A 1 185 ? -11.376 3.059 7.978 1.00 97.56 185 LEU A N 1
ATOM 1406 C CA . LEU A 1 185 ? -10.527 1.990 8.494 1.00 97.56 185 LEU A CA 1
ATOM 1407 C C . LEU A 1 185 ? -10.835 0.647 7.818 1.00 97.56 185 LEU A C 1
ATOM 1409 O O . LEU A 1 185 ? -9.923 -0.140 7.593 1.00 97.56 185 LEU A O 1
ATOM 1413 N N . ALA A 1 186 ? -12.095 0.388 7.447 1.00 98.12 186 ALA A N 1
ATOM 1414 C CA . ALA A 1 186 ? -12.462 -0.793 6.669 1.00 98.12 186 ALA A CA 1
ATOM 1415 C C . ALA A 1 186 ? -11.823 -0.772 5.277 1.00 98.12 186 ALA A C 1
ATOM 1417 O O . ALA A 1 186 ? -11.263 -1.785 4.865 1.00 98.12 186 ALA A O 1
ATOM 1418 N N . VAL A 1 187 ? -11.866 0.369 4.576 1.00 97.38 187 VAL A N 1
ATOM 1419 C CA . VAL A 1 187 ? -11.198 0.523 3.275 1.00 97.38 187 VAL A CA 1
ATOM 1420 C C . VAL A 1 187 ? -9.704 0.264 3.428 1.00 97.38 187 VAL A C 1
ATOM 1422 O O . VAL A 1 187 ? -9.194 -0.630 2.762 1.00 97.38 187 VAL A O 1
ATOM 1425 N N . VAL A 1 188 ? -9.029 0.954 4.351 1.00 97.38 188 VAL A N 1
ATOM 1426 C CA . VAL A 1 188 ? -7.580 0.816 4.575 1.00 97.38 188 VAL A CA 1
ATOM 1427 C C . VAL A 1 188 ? -7.195 -0.611 4.982 1.00 97.38 188 VAL A C 1
ATOM 1429 O O . VAL A 1 188 ? -6.203 -1.138 4.479 1.00 97.38 188 VAL A O 1
ATOM 1432 N N . ALA A 1 189 ? -7.978 -1.272 5.841 1.00 97.81 189 ALA A N 1
ATOM 1433 C CA . ALA A 1 189 ? -7.716 -2.647 6.266 1.00 97.81 189 ALA A CA 1
ATOM 1434 C C . ALA A 1 189 ? -7.902 -3.658 5.123 1.00 97.81 189 ALA A C 1
ATOM 1436 O O . ALA A 1 189 ? -7.072 -4.553 4.953 1.00 97.81 189 ALA A O 1
ATOM 1437 N N . VAL A 1 190 ? -8.961 -3.518 4.317 1.00 97.75 190 VAL A N 1
ATOM 1438 C CA . VAL A 1 190 ? -9.207 -4.390 3.157 1.00 97.75 190 VAL A CA 1
ATOM 1439 C C . VAL A 1 190 ? -8.124 -4.189 2.103 1.00 97.75 190 VAL A C 1
ATOM 1441 O O . VAL A 1 190 ? -7.527 -5.162 1.646 1.00 97.75 190 VAL A O 1
ATOM 1444 N N . THR A 1 191 ? -7.826 -2.943 1.741 1.00 96.94 191 THR A N 1
ATOM 1445 C CA . THR A 1 191 ? -6.830 -2.639 0.708 1.00 96.94 191 THR A CA 1
ATOM 1446 C C . THR A 1 191 ? -5.419 -2.988 1.160 1.00 96.94 191 THR A C 1
ATOM 1448 O O . THR A 1 191 ? -4.664 -3.563 0.383 1.00 96.94 191 THR A O 1
ATOM 1451 N N . GLY A 1 192 ? -5.089 -2.760 2.433 1.00 96.00 192 GLY A N 1
ATOM 1452 C CA . GLY A 1 192 ? -3.827 -3.192 3.032 1.00 96.00 192 GLY A CA 1
ATOM 1453 C C . GLY A 1 192 ? -3.671 -4.710 2.996 1.00 96.00 192 GLY A C 1
ATOM 1454 O O . GLY A 1 192 ? -2.629 -5.210 2.585 1.00 96.00 192 GLY A O 1
ATOM 1455 N N . THR A 1 193 ? -4.735 -5.455 3.320 1.00 96.00 193 THR A N 1
ATOM 1456 C CA . THR A 1 193 ? -4.743 -6.923 3.205 1.00 96.00 193 THR A CA 1
ATOM 1457 C C . THR A 1 193 ? -4.495 -7.365 1.763 1.00 96.00 193 THR A C 1
ATOM 1459 O O . THR A 1 193 ? -3.657 -8.230 1.527 1.00 96.00 193 THR A O 1
ATOM 1462 N N . ILE A 1 194 ? -5.174 -6.752 0.788 1.00 95.12 194 ILE A N 1
ATOM 1463 C CA . ILE A 1 194 ? -4.970 -7.047 -0.639 1.00 95.12 194 ILE A CA 1
ATOM 1464 C C . ILE A 1 194 ? -3.519 -6.761 -1.048 1.00 95.12 194 ILE A C 1
ATOM 1466 O O . ILE A 1 194 ? -2.913 -7.586 -1.728 1.00 95.12 194 ILE A O 1
ATOM 1470 N N . ASN A 1 195 ? -2.933 -5.652 -0.585 1.00 93.56 195 ASN A N 1
ATOM 1471 C CA . ASN A 1 195 ? -1.546 -5.291 -0.888 1.00 93.56 195 ASN A CA 1
ATOM 1472 C C . ASN A 1 195 ? -0.537 -6.347 -0.405 1.00 93.56 195 ASN A C 1
ATOM 1474 O O . ASN A 1 195 ? 0.475 -6.561 -1.066 1.00 93.56 195 ASN A O 1
ATOM 1478 N N . THR A 1 196 ? -0.824 -7.078 0.680 1.00 93.69 196 THR A N 1
ATOM 1479 C CA . THR A 1 196 ? 0.058 -8.177 1.130 1.00 93.69 196 THR A CA 1
ATOM 1480 C C . THR A 1 196 ? 0.124 -9.364 0.166 1.00 93.69 196 THR A C 1
ATOM 1482 O O . THR A 1 196 ? 1.032 -10.188 0.264 1.00 93.69 196 THR A O 1
ATOM 1485 N N . LEU A 1 197 ? -0.811 -9.449 -0.786 1.00 91.81 197 LEU A N 1
ATOM 1486 C CA . LEU A 1 197 ? -0.868 -10.498 -1.801 1.00 91.81 197 LEU A CA 1
ATOM 1487 C C . LEU A 1 197 ? -0.121 -10.124 -3.090 1.00 91.81 197 LEU A C 1
ATOM 1489 O O . LEU A 1 197 ? -0.120 -10.912 -4.032 1.00 91.81 197 LEU A O 1
ATOM 1493 N N . GLU A 1 198 ? 0.519 -8.955 -3.160 1.00 89.62 198 GLU A N 1
ATOM 1494 C CA . GLU A 1 198 ? 1.210 -8.482 -4.364 1.00 89.62 198 GLU A CA 1
ATOM 1495 C C . GLU A 1 198 ? 2.194 -9.512 -4.936 1.00 89.62 198 GLU A C 1
ATOM 1497 O O . GLU A 1 198 ? 2.041 -9.960 -6.075 1.00 89.62 198 GLU A O 1
ATOM 1502 N N . GLU A 1 199 ? 3.192 -9.902 -4.142 1.00 87.19 199 GLU A N 1
ATOM 1503 C CA . GLU A 1 199 ? 4.255 -10.809 -4.578 1.00 87.19 199 GLU A CA 1
ATOM 1504 C C . GLU A 1 199 ? 3.716 -12.160 -5.083 1.00 87.19 199 GLU A C 1
ATOM 1506 O O . GLU A 1 199 ? 4.067 -12.542 -6.208 1.00 87.19 199 GLU A O 1
ATOM 1511 N N . PRO A 1 200 ? 2.845 -12.884 -4.344 1.00 89.25 200 PRO A N 1
ATOM 1512 C CA . PRO A 1 200 ? 2.314 -14.153 -4.830 1.00 89.25 200 PRO A CA 1
ATOM 1513 C C . PRO A 1 200 ? 1.406 -13.994 -6.057 1.00 89.25 200 PRO A C 1
ATOM 1515 O O . PRO A 1 200 ? 1.489 -14.816 -6.970 1.00 89.25 200 PRO A O 1
ATOM 1518 N N . LEU A 1 201 ? 0.575 -12.948 -6.139 1.00 90.75 201 LEU A N 1
ATOM 1519 C CA . LEU A 1 201 ? -0.325 -12.764 -7.284 1.00 90.75 201 LEU A CA 1
ATOM 1520 C C . LEU A 1 201 ? 0.441 -12.465 -8.579 1.00 90.75 201 LEU A C 1
ATOM 1522 O O . LEU A 1 201 ? 0.112 -13.025 -9.629 1.00 90.75 201 LEU A O 1
ATOM 1526 N N . PHE A 1 202 ? 1.489 -11.636 -8.516 1.00 88.38 202 PHE A N 1
ATOM 1527 C CA . PHE A 1 202 ? 2.357 -11.409 -9.672 1.00 88.38 202 PHE A CA 1
ATOM 1528 C C . PHE A 1 202 ? 3.207 -12.634 -10.009 1.00 88.38 202 PHE A C 1
ATOM 1530 O O . PHE A 1 202 ? 3.444 -12.889 -11.187 1.00 88.38 202 PHE A O 1
ATOM 1537 N N . ALA A 1 203 ? 3.640 -13.423 -9.020 1.00 87.06 203 ALA A N 1
ATOM 1538 C CA . ALA A 1 203 ? 4.353 -14.672 -9.281 1.00 87.06 203 ALA A CA 1
ATOM 1539 C C . ALA A 1 203 ? 3.489 -15.675 -10.063 1.00 87.06 203 ALA A C 1
ATOM 1541 O O . ALA A 1 203 ? 3.958 -16.220 -11.061 1.00 87.06 203 ALA A O 1
ATOM 1542 N N . VAL A 1 204 ? 2.223 -15.855 -9.667 1.00 89.00 204 VAL A N 1
ATOM 1543 C CA . VAL A 1 204 ? 1.261 -16.714 -10.381 1.00 89.00 204 VAL A CA 1
ATOM 1544 C C . VAL A 1 204 ? 1.024 -16.210 -11.804 1.00 89.00 204 VAL A C 1
ATOM 1546 O O . VAL A 1 204 ? 1.088 -16.992 -12.747 1.00 89.00 204 VAL A O 1
ATOM 1549 N 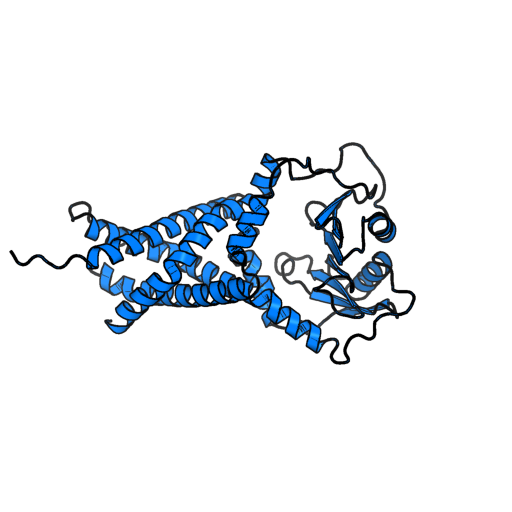N . TRP A 1 205 ? 0.810 -14.902 -11.978 1.00 88.81 205 TRP A N 1
ATOM 1550 C CA . TRP A 1 205 ? 0.625 -14.317 -13.309 1.00 88.81 205 TRP A CA 1
ATOM 1551 C C . TRP A 1 205 ? 1.855 -14.506 -14.208 1.00 88.81 205 TRP A C 1
ATOM 1553 O O . TRP A 1 205 ? 1.708 -14.919 -15.352 1.00 88.81 205 TRP A O 1
ATOM 1563 N N . ARG A 1 206 ? 3.077 -14.278 -13.707 1.00 85.56 206 ARG A N 1
ATOM 1564 C CA . ARG A 1 206 ? 4.304 -14.498 -14.498 1.00 85.56 206 ARG A CA 1
ATOM 1565 C C . ARG A 1 206 ? 4.457 -15.958 -14.932 1.00 85.56 206 ARG A C 1
ATOM 1567 O O . ARG A 1 206 ? 4.840 -16.208 -16.072 1.00 85.56 206 ARG A O 1
ATOM 1574 N N . ALA A 1 207 ? 4.147 -16.902 -14.042 1.00 83.69 207 ALA A N 1
ATOM 1575 C CA . ALA A 1 207 ? 4.223 -18.332 -14.337 1.00 83.69 207 ALA A CA 1
ATOM 1576 C C . ALA A 1 207 ? 3.233 -18.758 -15.437 1.00 83.69 207 ALA A C 1
ATOM 1578 O O . ALA A 1 207 ? 3.595 -19.547 -16.304 1.00 83.69 207 ALA A O 1
ATOM 1579 N N . ASP A 1 208 ? 2.023 -18.189 -15.447 1.00 84.06 208 ASP A N 1
ATOM 1580 C CA . ASP A 1 208 ? 1.009 -18.423 -16.488 1.00 84.06 208 ASP A CA 1
ATOM 1581 C C . ASP A 1 208 ? 1.456 -17.931 -17.877 1.00 84.06 208 ASP A C 1
ATOM 1583 O O . ASP A 1 208 ? 1.130 -18.535 -18.896 1.00 84.06 208 ASP A O 1
ATOM 1587 N N . ARG A 1 209 ? 2.250 -16.852 -17.944 1.00 80.06 209 ARG A N 1
ATOM 1588 C CA . ARG A 1 209 ? 2.653 -16.235 -19.224 1.00 80.06 209 ARG A CA 1
ATOM 1589 C C . ARG A 1 209 ? 3.847 -16.855 -19.907 1.00 80.06 209 ARG A C 1
ATOM 1591 O O . ARG A 1 209 ? 3.963 -16.743 -21.125 1.00 80.06 209 ARG A O 1
ATOM 1598 N N . ARG A 1 210 ? 4.720 -17.510 -19.155 1.00 75.06 210 ARG A N 1
ATOM 1599 C CA . ARG A 1 210 ? 5.851 -18.262 -19.704 1.00 75.06 210 ARG A CA 1
ATOM 1600 C C . ARG A 1 210 ? 5.921 -19.636 -19.023 1.00 75.06 210 ARG A C 1
ATOM 1602 O O . ARG A 1 210 ? 6.850 -19.876 -18.250 1.00 75.06 210 ARG A O 1
ATOM 1609 N N . PRO A 1 211 ? 4.957 -20.537 -19.303 1.00 63.75 211 PRO A N 1
ATOM 1610 C CA . PRO A 1 211 ? 4.883 -21.850 -18.659 1.00 63.75 211 PRO A CA 1
ATOM 1611 C C . PRO A 1 211 ? 6.068 -22.756 -19.028 1.00 63.75 211 PRO A C 1
ATOM 1613 O O . PRO A 1 211 ? 6.480 -23.580 -18.216 1.00 63.75 211 PRO A O 1
ATOM 1616 N N . ASP A 1 212 ? 6.669 -22.555 -20.207 1.00 59.12 212 ASP A N 1
ATOM 1617 C CA . ASP A 1 212 ? 7.779 -23.372 -20.724 1.00 59.12 212 ASP A CA 1
ATOM 1618 C C . ASP A 1 212 ? 9.128 -23.115 -20.026 1.00 59.12 212 ASP A C 1
ATOM 1620 O O . ASP A 1 212 ? 10.127 -23.776 -20.315 1.00 59.12 212 ASP A O 1
ATOM 1624 N N . GLY A 1 213 ? 9.178 -22.172 -19.082 1.00 55.03 213 GLY A N 1
ATOM 1625 C CA . GLY A 1 213 ? 10.392 -21.866 -18.341 1.00 55.03 213 GLY A CA 1
ATOM 1626 C C . GLY A 1 213 ? 11.488 -21.194 -19.178 1.00 55.03 213 GLY A C 1
ATOM 1627 O O . GLY A 1 213 ? 11.372 -20.907 -20.368 1.00 55.03 213 GLY A O 1
ATOM 1628 N N . ILE A 1 214 ? 12.567 -20.854 -18.479 1.00 54.31 214 ILE A N 1
ATOM 1629 C CA . ILE A 1 214 ? 13.623 -19.929 -18.891 1.00 54.31 214 ILE A CA 1
ATOM 1630 C C . ILE A 1 214 ? 14.476 -20.536 -20.011 1.00 54.31 214 ILE A C 1
ATOM 1632 O O . ILE A 1 214 ? 15.508 -21.152 -19.749 1.00 54.31 214 ILE A O 1
ATOM 1636 N N . ALA A 1 215 ? 14.148 -20.277 -21.274 1.00 48.59 215 ALA A N 1
ATOM 1637 C CA . ALA A 1 215 ? 15.202 -20.243 -22.279 1.00 48.59 215 ALA A CA 1
ATOM 1638 C C . ALA A 1 215 ? 15.981 -18.942 -22.060 1.00 48.59 215 ALA A C 1
ATOM 1640 O O . ALA A 1 215 ? 15.637 -17.905 -22.634 1.00 48.59 215 ALA A O 1
ATOM 1641 N N . ALA A 1 216 ? 17.008 -18.988 -21.198 1.00 49.50 216 ALA A N 1
ATOM 1642 C CA . ALA A 1 216 ? 17.935 -17.878 -21.001 1.00 49.50 216 ALA A CA 1
ATOM 1643 C C . ALA A 1 216 ? 18.296 -17.333 -22.385 1.00 49.50 216 ALA A C 1
ATOM 1645 O O . ALA A 1 216 ? 18.637 -18.096 -23.296 1.00 49.50 216 ALA A O 1
ATOM 1646 N N . ALA A 1 217 ? 18.096 -16.036 -22.596 1.00 50.78 217 ALA A N 1
ATOM 1647 C CA . ALA A 1 217 ? 18.387 -15.411 -23.872 1.00 50.78 217 ALA A CA 1
ATOM 1648 C C . ALA A 1 217 ? 19.906 -15.417 -24.081 1.00 50.78 217 ALA A C 1
ATOM 1650 O O . ALA A 1 217 ? 20.600 -14.464 -23.757 1.00 50.78 217 ALA A O 1
ATOM 1651 N N . GLN A 1 218 ? 20.437 -16.527 -24.589 1.00 44.84 218 GLN A N 1
ATOM 1652 C CA . GLN A 1 218 ? 21.754 -16.572 -25.195 1.00 44.84 218 GLN A CA 1
ATOM 1653 C C . GLN A 1 218 ? 21.587 -16.011 -26.610 1.00 44.84 218 GLN A C 1
ATOM 1655 O O . GLN A 1 218 ? 21.089 -16.690 -27.506 1.00 44.84 218 GLN A O 1
ATOM 1660 N N . GLY A 1 219 ? 21.885 -14.721 -26.774 1.00 56.50 219 GLY A N 1
ATOM 1661 C CA . GLY A 1 219 ? 21.714 -13.994 -28.030 1.00 56.50 219 GLY A CA 1
ATOM 1662 C C . GLY A 1 219 ? 21.660 -12.478 -27.836 1.00 56.50 219 GLY A C 1
ATOM 1663 O O . GLY A 1 219 ? 21.723 -11.978 -26.715 1.00 56.50 219 GLY A O 1
ATOM 1664 N N . LYS A 1 220 ? 21.553 -11.738 -28.945 1.00 63.16 220 LYS A N 1
ATOM 1665 C CA . LYS A 1 220 ? 21.411 -10.277 -28.935 1.00 63.16 220 LYS A CA 1
ATOM 1666 C C . LYS A 1 220 ? 20.008 -9.912 -28.443 1.00 63.16 220 LYS A C 1
ATOM 1668 O O . LYS A 1 220 ? 19.050 -10.019 -29.202 1.00 63.16 220 LYS A O 1
ATOM 1673 N N . SER A 1 221 ? 19.901 -9.524 -27.177 1.00 79.75 221 SER A N 1
ATOM 1674 C CA . SER A 1 221 ? 18.651 -9.034 -26.596 1.00 79.75 221 SER A CA 1
ATOM 1675 C C . SER A 1 221 ? 18.269 -7.674 -27.180 1.00 79.75 221 SER A C 1
ATOM 1677 O O . SER A 1 221 ? 19.143 -6.867 -27.508 1.00 79.75 221 SER A O 1
ATOM 1679 N N . VAL A 1 222 ? 16.968 -7.404 -27.280 1.00 89.38 222 VAL A N 1
ATOM 1680 C CA . VAL A 1 222 ? 16.465 -6.054 -27.565 1.00 89.38 222 VAL A CA 1
ATOM 1681 C C . VAL A 1 222 ? 16.951 -5.063 -26.512 1.00 89.38 222 VAL A C 1
ATOM 1683 O O . VAL A 1 222 ? 17.022 -5.382 -25.323 1.00 89.38 222 VAL A O 1
ATOM 1686 N N . THR A 1 223 ? 17.282 -3.851 -26.948 1.00 92.00 223 THR A N 1
ATOM 1687 C CA . THR A 1 223 ? 17.664 -2.771 -26.034 1.00 92.00 223 THR A CA 1
ATOM 1688 C C . THR A 1 223 ? 16.428 -2.201 -25.317 1.00 92.00 223 THR A C 1
ATOM 1690 O O . THR A 1 223 ? 15.308 -2.333 -25.830 1.00 92.00 223 THR A O 1
ATOM 1693 N N . PRO A 1 224 ? 16.575 -1.547 -24.148 1.00 91.81 224 PRO A N 1
ATOM 1694 C CA . PRO A 1 224 ? 15.454 -0.895 -23.462 1.00 91.81 224 PRO A CA 1
ATOM 1695 C C . PRO A 1 224 ? 14.675 0.079 -24.360 1.00 91.81 224 PRO A C 1
ATOM 1697 O O . PRO A 1 224 ? 13.446 0.070 -24.385 1.00 91.81 224 PRO A O 1
ATOM 1700 N N . GLY A 1 225 ? 15.367 0.880 -25.166 1.00 93.75 225 GLY A N 1
ATOM 1701 C CA . GLY A 1 225 ? 14.775 1.800 -26.132 1.00 93.75 225 GLY A CA 1
ATOM 1702 C C . GLY A 1 225 ? 13.986 1.082 -27.228 1.00 93.75 225 GLY A C 1
ATOM 1703 O O . GLY A 1 225 ? 12.877 1.504 -27.563 1.00 93.75 225 GLY A O 1
ATOM 1704 N N . GLN A 1 226 ? 14.500 -0.039 -27.747 1.00 94.38 226 GLN A N 1
ATOM 1705 C CA . GLN A 1 226 ? 13.769 -0.877 -28.704 1.00 94.38 226 GLN A CA 1
ATOM 1706 C C . GLN A 1 226 ? 12.503 -1.476 -28.085 1.00 94.38 226 GLN A C 1
ATOM 1708 O O . GLN A 1 226 ? 11.446 -1.444 -28.722 1.00 94.38 226 GLN A O 1
ATOM 1713 N N . ALA A 1 227 ? 12.587 -1.972 -26.847 1.00 94.75 227 ALA A N 1
ATOM 1714 C CA . ALA A 1 227 ? 11.442 -2.526 -26.133 1.00 94.75 227 ALA A CA 1
ATOM 1715 C C . ALA A 1 227 ? 10.370 -1.462 -25.861 1.00 94.75 227 ALA A C 1
ATOM 1717 O O . ALA A 1 227 ? 9.194 -1.686 -26.147 1.00 94.75 227 ALA A O 1
ATOM 1718 N N . LEU A 1 228 ? 10.768 -0.269 -25.408 1.00 95.00 228 LEU A N 1
ATOM 1719 C CA . LEU A 1 228 ? 9.847 0.847 -25.188 1.00 95.00 228 LEU A CA 1
ATOM 1720 C C . LEU A 1 228 ? 9.154 1.272 -26.491 1.00 95.00 228 LEU A C 1
ATOM 1722 O O . LEU A 1 228 ? 7.940 1.477 -26.515 1.00 95.00 228 LEU A O 1
ATOM 1726 N N . ALA A 1 229 ? 9.902 1.372 -27.592 1.00 95.75 229 ALA A N 1
ATOM 1727 C CA . ALA A 1 229 ? 9.340 1.707 -28.897 1.00 95.75 229 ALA A CA 1
ATOM 1728 C C . ALA A 1 229 ? 8.365 0.630 -29.403 1.00 95.75 229 ALA A C 1
ATOM 1730 O O . ALA A 1 229 ? 7.315 0.956 -29.958 1.00 95.75 229 ALA A O 1
ATOM 1731 N N . ALA A 1 230 ? 8.686 -0.652 -29.205 1.00 95.88 230 ALA A N 1
ATOM 1732 C CA . ALA A 1 230 ? 7.800 -1.758 -29.550 1.00 95.88 230 ALA A CA 1
ATOM 1733 C C . ALA A 1 230 ? 6.510 -1.732 -28.714 1.00 95.88 230 ALA A C 1
ATOM 1735 O O . ALA A 1 230 ? 5.423 -1.869 -29.276 1.00 95.88 230 ALA A O 1
ATOM 1736 N N . ALA A 1 231 ? 6.614 -1.458 -27.411 1.00 95.75 231 ALA A N 1
ATOM 1737 C CA . ALA A 1 231 ? 5.461 -1.346 -26.526 1.00 95.75 231 ALA A CA 1
ATOM 1738 C C . ALA A 1 231 ? 4.526 -0.191 -26.920 1.00 95.75 231 ALA A C 1
ATOM 1740 O O . ALA A 1 231 ? 3.319 -0.395 -27.053 1.00 95.75 231 ALA A O 1
ATOM 1741 N N . ARG A 1 232 ? 5.082 0.991 -27.225 1.00 95.81 232 ARG A N 1
ATOM 1742 C CA . ARG A 1 232 ? 4.308 2.143 -27.728 1.00 95.81 232 ARG A CA 1
ATOM 1743 C C . ARG A 1 232 ? 3.567 1.830 -29.030 1.00 95.81 232 ARG A C 1
ATOM 1745 O O . ARG A 1 232 ? 2.448 2.293 -29.214 1.00 95.81 232 ARG A O 1
ATOM 1752 N N . ARG A 1 233 ? 4.157 1.029 -29.926 1.00 96.31 233 ARG A N 1
ATOM 1753 C CA . ARG A 1 233 ? 3.476 0.578 -31.156 1.00 96.31 233 ARG A CA 1
ATOM 1754 C C . ARG A 1 233 ? 2.360 -0.429 -30.878 1.00 96.31 233 ARG A C 1
ATOM 1756 O O . ARG A 1 233 ? 1.336 -0.382 -31.550 1.00 96.31 233 ARG A O 1
ATOM 1763 N N . ALA A 1 234 ? 2.551 -1.334 -29.919 1.00 95.44 234 ALA A N 1
ATOM 1764 C CA . ALA A 1 234 ? 1.557 -2.349 -29.567 1.00 95.44 234 ALA A CA 1
ATOM 1765 C C . ALA A 1 234 ? 0.349 -1.770 -28.808 1.00 95.44 234 ALA A C 1
ATOM 1767 O O . ALA A 1 234 ? -0.760 -2.294 -28.933 1.00 95.44 234 ALA A O 1
ATOM 1768 N N . ALA A 1 235 ? 0.549 -0.694 -28.043 1.00 94.69 235 ALA A N 1
ATOM 1769 C CA . ALA A 1 235 ? -0.491 -0.036 -27.256 1.00 94.69 235 ALA A CA 1
ATOM 1770 C C . ALA A 1 235 ? -0.412 1.505 -27.363 1.00 94.69 235 ALA A C 1
ATOM 1772 O O . ALA A 1 235 ? -0.097 2.176 -26.381 1.00 94.69 235 ALA A O 1
ATOM 1773 N N . PRO A 1 236 ? -0.732 2.096 -28.531 1.00 93.56 236 PRO A N 1
ATOM 1774 C CA . PRO A 1 236 ? -0.531 3.529 -28.787 1.00 93.56 236 PRO A CA 1
ATOM 1775 C C . PRO A 1 236 ? -1.424 4.456 -27.951 1.00 93.56 236 PRO A C 1
ATOM 1777 O O . PRO A 1 236 ? -1.117 5.635 -27.812 1.00 93.56 236 PRO A O 1
ATOM 1780 N N . ALA A 1 237 ? -2.525 3.940 -27.400 1.00 91.62 237 ALA A N 1
ATOM 1781 C CA . ALA A 1 237 ? -3.440 4.691 -26.539 1.00 91.62 237 ALA A CA 1
ATOM 1782 C C . ALA A 1 237 ? -3.035 4.688 -25.051 1.00 91.62 237 ALA A C 1
ATOM 1784 O O . ALA A 1 237 ? -3.717 5.311 -24.239 1.00 91.62 237 ALA A O 1
ATOM 1785 N N . LEU A 1 238 ? -1.978 3.953 -24.679 1.00 92.94 238 LEU A N 1
ATOM 1786 C CA . LEU A 1 238 ? -1.494 3.853 -23.303 1.00 92.94 238 LEU A CA 1
ATOM 1787 C C . LEU A 1 238 ? -0.182 4.629 -23.123 1.00 92.94 238 LEU A C 1
ATOM 1789 O O . LEU A 1 238 ? 0.607 4.789 -24.056 1.00 92.94 238 LEU A O 1
ATOM 1793 N N . ILE A 1 239 ? 0.059 5.079 -21.898 1.00 92.38 239 ILE A N 1
ATOM 1794 C CA . ILE A 1 239 ? 1.236 5.844 -21.487 1.00 92.38 239 ILE A CA 1
ATOM 1795 C C . ILE A 1 239 ? 2.173 4.901 -20.721 1.00 92.38 239 ILE A C 1
ATOM 1797 O O . ILE A 1 239 ? 1.717 4.245 -19.784 1.00 92.38 239 ILE A O 1
ATOM 1801 N N . PRO A 1 240 ? 3.453 4.756 -21.116 1.00 92.19 240 PRO A N 1
ATOM 1802 C CA . PRO A 1 240 ? 4.419 3.969 -20.353 1.00 92.19 240 PRO A CA 1
ATOM 1803 C C . PRO A 1 240 ? 4.755 4.635 -19.020 1.00 92.19 240 PRO A C 1
ATOM 1805 O O . PRO A 1 240 ? 5.102 5.809 -19.007 1.00 92.19 240 PRO A O 1
ATOM 1808 N N . ASN A 1 241 ? 4.736 3.855 -17.941 1.00 91.94 241 ASN A N 1
ATOM 1809 C CA . ASN A 1 241 ? 5.094 4.305 -16.593 1.00 91.94 241 ASN A CA 1
ATOM 1810 C C . ASN A 1 241 ? 6.349 3.605 -16.056 1.00 91.94 241 ASN A C 1
ATOM 1812 O O . ASN A 1 241 ? 7.171 4.219 -15.380 1.00 91.94 241 ASN A O 1
ATOM 1816 N N . SER A 1 242 ? 6.533 2.326 -16.380 1.00 93.06 242 SER A N 1
ATOM 1817 C CA . SER A 1 242 ? 7.729 1.593 -15.972 1.00 93.06 242 SER A CA 1
ATOM 1818 C C . SER A 1 242 ? 8.042 0.422 -16.895 1.00 93.06 242 SER A C 1
ATOM 1820 O O . SER A 1 242 ? 7.244 0.015 -17.738 1.00 93.06 242 SER A O 1
ATOM 1822 N N . MET A 1 243 ? 9.245 -0.113 -16.755 1.00 94.38 243 MET A N 1
ATOM 1823 C CA . MET A 1 243 ? 9.773 -1.246 -17.489 1.00 94.38 243 MET A CA 1
ATOM 1824 C C . MET A 1 243 ? 10.557 -2.134 -16.530 1.00 94.38 243 MET A C 1
ATOM 1826 O O . MET A 1 243 ? 11.453 -1.666 -15.836 1.00 94.38 243 MET A O 1
ATOM 1830 N N . VAL A 1 244 ? 10.257 -3.428 -16.530 1.00 93.19 244 VAL A N 1
ATOM 1831 C CA . VAL A 1 244 ? 10.999 -4.445 -15.783 1.00 93.19 244 VAL A CA 1
ATOM 1832 C C . VAL A 1 244 ? 11.755 -5.317 -16.777 1.00 93.19 244 VAL A C 1
ATOM 1834 O O . VAL A 1 244 ? 11.163 -5.879 -17.701 1.00 93.19 244 VAL A O 1
ATOM 1837 N N . LEU A 1 245 ? 13.070 -5.409 -16.597 1.00 90.88 245 LEU A N 1
ATOM 1838 C CA . LEU A 1 245 ? 13.955 -6.189 -17.453 1.00 90.88 245 LEU A CA 1
ATOM 1839 C C . LEU A 1 245 ? 14.075 -7.640 -16.943 1.00 90.88 245 LEU A C 1
ATOM 1841 O O . LEU A 1 245 ? 13.904 -7.886 -15.746 1.00 90.88 245 LEU A O 1
ATOM 1845 N N . PRO A 1 246 ? 14.444 -8.609 -17.809 1.00 87.25 246 PRO A N 1
ATOM 1846 C CA . PRO A 1 246 ? 14.641 -10.013 -17.418 1.00 87.25 246 PRO A CA 1
ATOM 1847 C C . PRO A 1 246 ? 15.720 -10.241 -16.348 1.00 87.25 246 PRO A C 1
ATOM 1849 O O . PRO A 1 246 ? 15.765 -11.291 -15.719 1.00 87.25 246 PRO A O 1
ATOM 1852 N N . THR A 1 247 ? 16.620 -9.277 -16.176 1.00 83.75 247 THR A N 1
ATOM 1853 C CA . THR A 1 247 ? 17.676 -9.226 -15.150 1.00 83.75 247 THR A CA 1
ATOM 1854 C C . THR A 1 247 ? 17.133 -8.965 -13.743 1.00 83.75 247 THR A C 1
ATOM 1856 O O . THR A 1 247 ? 17.855 -9.146 -12.761 1.00 83.75 247 THR A O 1
ATOM 1859 N N . SER A 1 248 ? 15.883 -8.512 -13.627 1.00 86.44 248 SER A N 1
ATOM 1860 C CA . SER A 1 248 ? 15.221 -8.280 -12.349 1.00 86.44 248 SER A CA 1
ATOM 1861 C C . SER A 1 248 ? 14.795 -9.594 -11.686 1.00 86.44 248 SER A C 1
ATOM 1863 O O . SER A 1 248 ? 14.231 -10.452 -12.366 1.00 86.44 248 SER A O 1
ATOM 1865 N N . PRO A 1 249 ? 14.932 -9.739 -10.353 1.00 81.94 249 PRO A N 1
ATOM 1866 C CA . PRO A 1 249 ? 14.374 -10.872 -9.608 1.00 81.94 249 PRO A CA 1
ATOM 1867 C C . PRO A 1 249 ? 12.852 -11.006 -9.754 1.00 81.94 249 PRO A C 1
ATOM 1869 O O . PRO A 1 249 ? 12.298 -12.087 -9.575 1.00 81.94 249 PRO A O 1
ATOM 1872 N N . VAL A 1 250 ? 12.175 -9.899 -10.072 1.00 81.75 250 VAL A N 1
ATOM 1873 C CA . VAL A 1 250 ? 10.730 -9.833 -10.326 1.00 81.75 250 VAL A CA 1
ATOM 1874 C C . VAL A 1 250 ? 10.405 -9.684 -11.820 1.00 81.75 250 VAL A C 1
ATOM 1876 O O . VAL A 1 250 ? 9.257 -9.421 -12.184 1.00 81.75 250 VAL A O 1
ATOM 1879 N N . GLY A 1 251 ? 11.400 -9.843 -12.694 1.00 83.56 251 GLY A N 1
ATOM 1880 C CA . GLY A 1 251 ? 11.222 -9.847 -14.141 1.00 83.56 251 GLY A CA 1
ATOM 1881 C C . GLY A 1 251 ? 10.566 -11.131 -14.637 1.00 83.56 251 GLY A C 1
ATOM 1882 O O . GLY A 1 251 ? 10.604 -12.171 -13.978 1.00 83.56 251 GLY A O 1
ATOM 1883 N N . THR A 1 252 ? 9.956 -11.058 -15.818 1.00 83.19 252 THR A N 1
ATOM 1884 C CA . THR A 1 252 ? 9.462 -12.253 -16.506 1.00 83.19 252 THR A CA 1
ATOM 1885 C C . THR A 1 252 ? 10.587 -12.805 -17.380 1.00 83.19 252 THR A C 1
ATOM 1887 O O . THR A 1 252 ? 11.099 -12.080 -18.235 1.00 83.19 252 THR A O 1
ATOM 1890 N N . PRO A 1 253 ? 11.014 -14.065 -17.200 1.00 80.31 253 PRO A N 1
ATOM 1891 C CA . PRO A 1 253 ? 12.092 -14.617 -18.009 1.00 80.31 253 PRO A CA 1
ATOM 1892 C C . PRO A 1 253 ? 11.769 -14.579 -19.507 1.00 80.31 253 PRO A C 1
ATOM 1894 O O . PRO A 1 253 ? 10.715 -15.039 -19.933 1.00 80.31 253 PRO A O 1
ATOM 1897 N N . GLY A 1 254 ? 12.694 -14.047 -20.310 1.00 81.62 254 GLY A N 1
ATOM 1898 C CA . GLY A 1 254 ? 12.538 -13.950 -21.766 1.00 81.62 254 GLY A CA 1
ATOM 1899 C C . GLY A 1 254 ? 11.737 -12.741 -22.261 1.00 81.62 254 GLY A C 1
ATOM 1900 O O . GLY A 1 254 ? 11.706 -12.517 -23.469 1.00 81.62 254 GLY A O 1
ATOM 1901 N N . ASP A 1 255 ? 11.178 -11.926 -21.363 1.00 88.44 255 ASP A N 1
ATOM 1902 C CA . ASP A 1 255 ? 10.415 -10.732 -21.721 1.00 88.44 255 ASP A CA 1
ATOM 1903 C C . ASP A 1 255 ? 10.906 -9.483 -20.990 1.00 88.44 255 ASP A C 1
ATOM 1905 O O . ASP A 1 255 ? 11.204 -9.497 -19.797 1.00 88.44 255 ASP A O 1
ATOM 1909 N N . VAL A 1 256 ? 10.913 -8.363 -21.704 1.00 92.38 256 VAL A N 1
ATOM 1910 C CA . VAL A 1 256 ? 10.871 -7.038 -21.088 1.00 92.38 256 VAL A CA 1
ATOM 1911 C C . VAL A 1 256 ? 9.401 -6.688 -20.868 1.00 92.38 256 VAL A C 1
ATOM 1913 O O . VAL A 1 256 ? 8.633 -6.599 -21.826 1.00 92.38 256 VAL A O 1
ATOM 1916 N N . THR A 1 257 ? 8.992 -6.485 -19.617 1.00 93.69 257 THR A N 1
ATOM 1917 C CA . THR A 1 257 ? 7.616 -6.093 -19.281 1.00 93.69 257 THR A CA 1
ATOM 1918 C C . THR A 1 257 ? 7.535 -4.576 -19.168 1.00 93.69 257 THR A C 1
ATOM 1920 O O . THR A 1 257 ? 8.099 -4.000 -18.243 1.00 93.69 257 THR A O 1
ATOM 1923 N N . VAL A 1 258 ? 6.824 -3.921 -20.085 1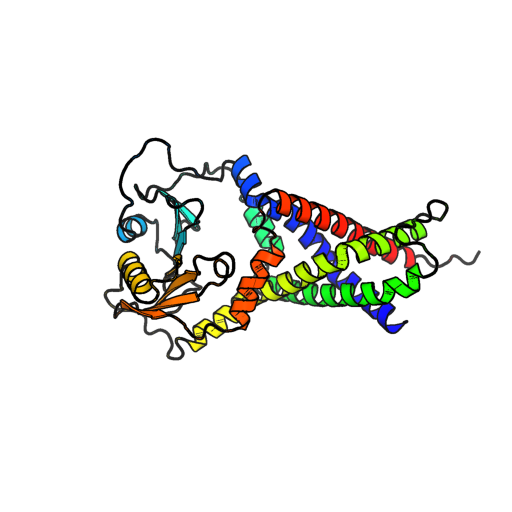.00 95.19 258 VAL A N 1
ATOM 1924 C CA . VAL A 1 258 ? 6.555 -2.476 -20.040 1.00 95.19 258 VAL A CA 1
ATOM 1925 C C . VAL A 1 258 ? 5.171 -2.246 -19.443 1.00 95.19 258 VAL A C 1
ATOM 1927 O O . VAL A 1 258 ? 4.165 -2.594 -20.055 1.00 95.19 258 VAL A O 1
ATOM 1930 N N . TRP A 1 259 ? 5.104 -1.665 -18.251 1.00 93.50 259 TRP A N 1
ATOM 1931 C CA . TRP A 1 259 ? 3.850 -1.288 -17.608 1.00 93.50 259 TRP A CA 1
ATOM 1932 C C . TRP A 1 259 ? 3.352 0.037 -18.167 1.00 93.50 259 TRP A C 1
ATOM 1934 O O . TRP A 1 259 ? 4.067 1.042 -18.177 1.00 93.50 259 TRP A O 1
ATOM 1944 N N . MET A 1 260 ? 2.107 0.033 -18.629 1.00 93.69 260 MET A N 1
ATOM 1945 C CA . MET A 1 260 ? 1.459 1.188 -19.235 1.00 93.69 260 MET A CA 1
ATOM 1946 C C . MET A 1 260 ? 0.097 1.438 -18.585 1.00 93.69 260 MET A C 1
ATOM 1948 O O . MET A 1 260 ? -0.555 0.494 -18.153 1.00 93.69 260 MET A O 1
ATOM 1952 N N . HIS A 1 261 ? -0.370 2.679 -18.539 1.00 91.12 261 HIS A N 1
ATOM 1953 C CA . HIS A 1 261 ? -1.693 3.046 -18.015 1.00 91.12 261 HIS A CA 1
ATOM 1954 C C . HIS A 1 261 ? -2.464 3.894 -19.029 1.00 91.12 261 HIS A C 1
ATOM 1956 O O . HIS A 1 261 ? -1.922 4.312 -20.052 1.00 91.12 261 HIS A O 1
ATOM 1962 N N . GLY A 1 262 ? -3.758 4.115 -18.793 1.00 89.62 262 GLY A N 1
ATOM 1963 C CA . GLY A 1 262 ? -4.545 5.006 -19.647 1.00 89.62 262 GLY A CA 1
ATOM 1964 C C . GLY A 1 262 ? -4.362 6.477 -19.263 1.00 89.62 262 GLY A C 1
ATOM 1965 O O . GLY A 1 262 ? -4.074 6.785 -18.112 1.00 89.62 262 GLY A O 1
ATOM 1966 N N . GLY A 1 263 ? -4.583 7.388 -20.212 1.00 85.00 263 GLY A N 1
ATOM 1967 C CA . GLY A 1 263 ? -4.429 8.838 -20.008 1.00 85.00 263 GLY A CA 1
ATOM 1968 C C . GLY A 1 263 ? -5.635 9.566 -19.398 1.00 85.00 263 GLY A C 1
ATOM 1969 O O . GLY A 1 263 ? -5.694 10.788 -19.462 1.00 85.00 263 GLY A O 1
ATOM 1970 N N . SER A 1 264 ? -6.632 8.843 -18.876 1.00 84.81 264 SER A N 1
ATOM 1971 C CA . SER A 1 264 ? -7.788 9.438 -18.186 1.00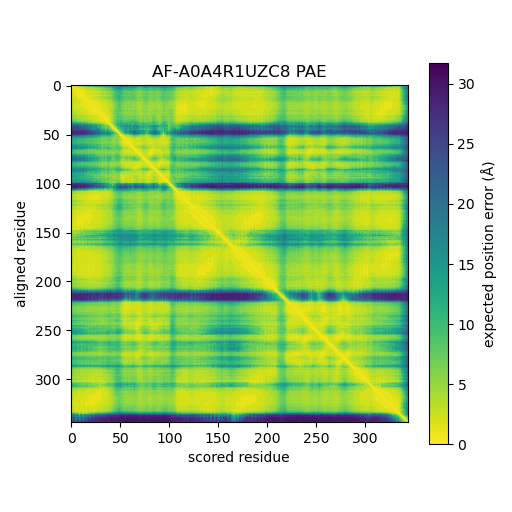 84.81 264 SER A CA 1
ATOM 1972 C C . SER A 1 264 ? -7.725 9.204 -16.672 1.00 84.81 264 SER A C 1
ATOM 1974 O O . SER A 1 264 ? -7.203 8.158 -16.271 1.00 84.81 264 SER A O 1
ATOM 1976 N N . PRO A 1 265 ? -8.365 10.056 -15.845 1.00 80.88 265 PRO A N 1
ATOM 1977 C CA . PRO A 1 265 ? -8.403 9.879 -14.388 1.00 80.88 265 PRO A CA 1
ATOM 1978 C C . PRO A 1 265 ? -8.938 8.514 -13.925 1.00 80.88 265 PRO A C 1
ATOM 1980 O O . PRO A 1 265 ? -8.566 8.005 -12.875 1.00 80.88 265 PRO A O 1
ATOM 1983 N N . LEU A 1 266 ? -9.809 7.879 -14.719 1.00 79.50 266 LEU A N 1
ATOM 1984 C CA . LEU A 1 266 ? -10.361 6.553 -14.407 1.00 79.50 266 LEU A CA 1
ATOM 1985 C C . LEU A 1 266 ? -9.410 5.399 -14.752 1.00 79.50 266 LEU A C 1
ATOM 1987 O O . LEU A 1 266 ? -9.611 4.272 -14.308 1.00 79.50 266 LEU A O 1
ATOM 1991 N N . THR A 1 267 ? -8.404 5.653 -15.586 1.00 83.44 267 THR A N 1
ATOM 1992 C CA . THR A 1 267 ? -7.532 4.622 -16.170 1.00 83.44 267 THR A CA 1
ATOM 1993 C C . THR A 1 267 ? -6.058 4.805 -15.830 1.00 83.44 267 THR A C 1
ATOM 1995 O O . THR A 1 267 ? -5.272 3.902 -16.102 1.00 83.44 267 THR A O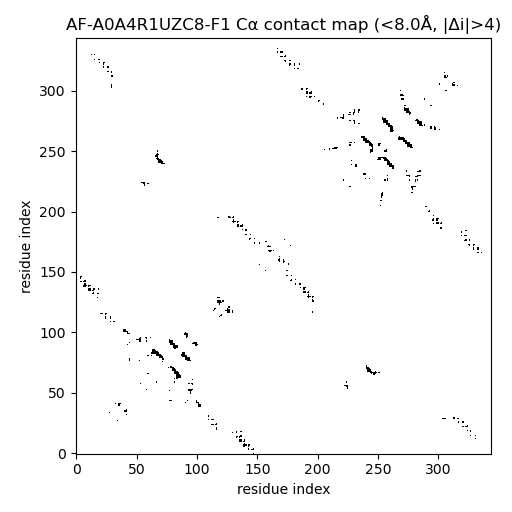 1
ATOM 1998 N N . GLU A 1 268 ? -5.679 5.942 -15.245 1.00 83.38 268 GLU A N 1
ATOM 1999 C CA . GLU A 1 268 ? -4.292 6.273 -14.896 1.00 83.38 268 GLU A CA 1
ATOM 2000 C C . GLU A 1 268 ? -3.713 5.342 -13.821 1.00 83.38 268 GLU A C 1
ATOM 2002 O O . GLU A 1 268 ? -2.520 5.074 -13.811 1.00 83.38 268 GLU A O 1
ATOM 2007 N N . ARG A 1 269 ? -4.565 4.760 -12.965 1.00 81.19 269 ARG A N 1
ATOM 2008 C CA . ARG A 1 269 ? -4.162 3.771 -11.949 1.00 81.19 269 ARG A CA 1
ATOM 2009 C C . ARG A 1 269 ? -4.366 2.315 -12.391 1.00 81.19 269 ARG A C 1
ATOM 2011 O O . ARG A 1 269 ? -4.114 1.397 -11.616 1.00 81.19 269 ARG A O 1
ATOM 2018 N N . LEU A 1 270 ? -4.833 2.078 -13.621 1.00 84.44 270 LEU A N 1
ATOM 2019 C CA . LEU A 1 270 ? -5.063 0.736 -14.167 1.00 84.44 270 LEU A CA 1
ATOM 2020 C C . LEU A 1 270 ? -3.903 0.326 -15.075 1.00 84.44 270 LEU A C 1
ATOM 2022 O O . LEU A 1 270 ? -3.981 0.434 -16.302 1.00 84.44 270 LEU A O 1
ATOM 2026 N N . TYR A 1 271 ? -2.832 -0.162 -14.451 1.00 87.69 271 TYR A N 1
ATOM 2027 C CA . TYR A 1 271 ? -1.647 -0.630 -15.161 1.00 87.69 271 TYR A CA 1
ATOM 2028 C C . TYR A 1 271 ? -1.921 -1.899 -15.967 1.00 87.69 271 TYR A C 1
ATOM 2030 O O . TYR A 1 271 ? -2.542 -2.850 -15.489 1.00 87.69 271 TYR A O 1
ATOM 2038 N N . ARG A 1 272 ? -1.404 -1.917 -17.194 1.00 89.94 272 ARG A N 1
ATOM 2039 C CA . ARG A 1 272 ? -1.447 -3.030 -18.137 1.00 89.94 272 ARG A CA 1
ATOM 2040 C C . ARG A 1 272 ? -0.036 -3.328 -18.637 1.00 89.94 272 ARG A C 1
ATOM 2042 O O . ARG A 1 272 ? 0.649 -2.406 -19.084 1.00 89.94 272 ARG A O 1
ATOM 2049 N N . PRO A 1 273 ? 0.404 -4.590 -18.596 1.00 92.94 273 PRO A N 1
ATOM 2050 C CA . PRO A 1 273 ? 1.714 -4.958 -19.091 1.00 92.94 273 PRO A CA 1
ATOM 2051 C C . PRO A 1 273 ? 1.682 -5.154 -20.608 1.00 92.94 273 PRO A C 1
ATOM 2053 O O . PRO A 1 273 ? 0.812 -5.831 -21.162 1.00 92.94 273 PRO A O 1
ATOM 2056 N N . VAL A 1 274 ? 2.679 -4.595 -21.281 1.00 94.50 274 VAL A N 1
ATOM 2057 C CA . VAL A 1 274 ? 3.070 -4.979 -22.632 1.00 94.50 274 VAL A CA 1
ATOM 2058 C C . VAL A 1 274 ? 4.337 -5.810 -22.528 1.00 94.50 274 VAL A C 1
ATOM 2060 O O . VAL A 1 274 ? 5.370 -5.339 -22.054 1.00 94.50 274 VAL A O 1
ATOM 2063 N N . MET A 1 275 ? 4.243 -7.063 -22.949 1.00 92.50 275 MET A N 1
ATOM 2064 C CA . MET A 1 275 ? 5.340 -8.021 -22.913 1.00 92.50 275 MET A CA 1
ATOM 2065 C C . MET A 1 275 ? 6.111 -7.919 -24.222 1.00 92.50 275 MET A C 1
ATOM 2067 O O . MET A 1 275 ? 5.518 -8.036 -25.293 1.00 92.50 275 MET A O 1
ATOM 2071 N N . VAL A 1 276 ? 7.415 -7.670 -24.149 1.00 93.50 276 VAL A N 1
ATOM 2072 C CA . VAL A 1 276 ? 8.286 -7.602 -25.322 1.00 93.50 276 VAL A CA 1
ATOM 2073 C C . VAL A 1 276 ? 9.278 -8.748 -25.274 1.00 93.50 276 VAL A C 1
ATOM 2075 O O . VAL A 1 276 ? 10.164 -8.769 -24.421 1.00 93.50 276 VAL A O 1
ATOM 2078 N N . ASP A 1 277 ? 9.153 -9.664 -26.228 1.00 90.44 277 ASP A N 1
ATOM 2079 C CA . ASP A 1 277 ? 10.046 -10.810 -26.335 1.00 90.44 277 ASP A CA 1
ATOM 2080 C C . ASP A 1 277 ? 11.478 -10.345 -26.613 1.00 90.44 277 ASP A C 1
ATOM 2082 O O . ASP A 1 277 ? 11.743 -9.622 -27.582 1.00 90.44 277 ASP A O 1
ATOM 2086 N N . VAL A 1 278 ? 12.417 -10.767 -25.763 1.00 88.56 278 VAL A N 1
ATOM 2087 C CA . VAL A 1 278 ? 13.775 -10.209 -25.786 1.00 88.56 278 VAL A CA 1
ATOM 2088 C C . VAL A 1 278 ? 14.573 -10.585 -27.031 1.00 88.56 278 VAL A C 1
ATOM 2090 O O . VAL A 1 278 ? 15.576 -9.937 -27.307 1.00 88.56 278 VAL A O 1
ATOM 2093 N N . ARG A 1 279 ? 14.157 -11.613 -27.784 1.00 86.25 279 ARG A N 1
ATOM 2094 C CA . ARG A 1 279 ? 14.866 -12.097 -28.980 1.00 86.25 279 ARG A CA 1
ATOM 2095 C C . ARG A 1 279 ? 14.294 -11.503 -30.262 1.00 86.25 279 ARG A C 1
ATOM 2097 O O . ARG A 1 279 ? 15.042 -11.073 -31.132 1.00 86.25 279 ARG A O 1
ATOM 2104 N N . SER A 1 280 ? 12.971 -11.514 -30.389 1.00 87.81 280 SER A N 1
ATOM 2105 C CA . SER A 1 280 ? 12.265 -11.082 -31.599 1.00 87.81 280 SER A CA 1
ATOM 2106 C C . SER A 1 280 ? 11.883 -9.602 -31.582 1.00 87.81 280 SER A C 1
ATOM 2108 O O . SER A 1 280 ? 11.628 -9.028 -32.639 1.00 87.81 280 SER A O 1
ATOM 2110 N N . GLY A 1 281 ? 11.795 -8.982 -30.401 1.00 89.44 281 GLY A N 1
ATOM 2111 C CA . GLY A 1 281 ? 11.229 -7.642 -30.233 1.00 89.44 281 GLY A CA 1
ATOM 2112 C C . GLY A 1 281 ? 9.728 -7.567 -30.503 1.00 89.44 281 GLY A C 1
ATOM 2113 O O . GLY A 1 281 ? 9.179 -6.466 -30.612 1.00 89.44 281 GLY A O 1
ATOM 2114 N N . ARG A 1 282 ? 9.047 -8.717 -30.615 1.00 91.50 282 ARG A N 1
ATOM 2115 C CA . ARG A 1 282 ? 7.592 -8.773 -30.737 1.00 91.50 282 ARG A CA 1
ATOM 2116 C C . ARG A 1 282 ? 6.980 -8.309 -29.419 1.00 91.50 282 ARG A C 1
ATOM 2118 O O . ARG A 1 282 ? 7.220 -8.911 -28.378 1.00 91.50 282 ARG A O 1
ATOM 2125 N N . ALA A 1 283 ? 6.197 -7.239 -29.491 1.00 93.44 283 ALA A N 1
ATOM 2126 C CA . ALA A 1 283 ? 5.458 -6.702 -28.360 1.00 93.44 283 ALA A CA 1
ATOM 2127 C C . ALA A 1 283 ? 4.007 -7.185 -28.390 1.00 93.44 283 ALA A C 1
ATOM 2129 O O . ALA A 1 283 ? 3.351 -7.145 -29.434 1.00 93.44 283 ALA A O 1
ATOM 2130 N N . GLU A 1 284 ? 3.503 -7.604 -27.238 1.00 91.81 284 GLU A N 1
ATOM 2131 C CA . GLU A 1 284 ? 2.137 -8.070 -27.059 1.00 91.81 284 GLU A CA 1
ATOM 2132 C C . GLU A 1 284 ? 1.516 -7.409 -25.828 1.00 91.81 284 GLU A C 1
ATOM 2134 O O . GLU A 1 284 ? 2.018 -7.536 -24.710 1.00 91.81 284 GLU A O 1
ATOM 2139 N N . LEU A 1 285 ? 0.427 -6.665 -26.041 1.00 90.44 285 LEU A N 1
ATOM 2140 C CA . LEU A 1 285 ? -0.372 -6.119 -24.949 1.00 90.44 285 LEU A CA 1
ATOM 2141 C C . LEU A 1 285 ? -1.166 -7.249 -24.306 1.00 90.44 285 LEU A C 1
ATOM 2143 O O . LEU A 1 285 ? -1.974 -7.902 -24.969 1.00 90.44 285 LEU A O 1
ATOM 2147 N N . ASP A 1 286 ? -1.020 -7.393 -22.998 1.00 86.38 286 ASP A N 1
ATOM 2148 C CA . ASP A 1 286 ? -1.857 -8.281 -22.218 1.00 86.38 286 ASP A CA 1
ATOM 2149 C C . ASP A 1 286 ? -3.290 -7.740 -22.113 1.00 86.38 286 ASP A C 1
ATOM 2151 O O . ASP A 1 286 ? -3.630 -6.917 -21.257 1.00 86.38 286 ASP A O 1
ATOM 2155 N N . ARG A 1 287 ? -4.151 -8.196 -23.024 1.00 81.50 287 ARG A N 1
ATOM 2156 C CA . ARG A 1 287 ? -5.561 -7.786 -23.061 1.00 81.50 287 ARG A CA 1
ATOM 2157 C C . ARG A 1 287 ? -6.392 -8.418 -21.948 1.00 81.50 287 ARG A C 1
ATOM 2159 O O . ARG A 1 287 ? -7.389 -7.822 -21.548 1.00 81.50 287 ARG A O 1
ATOM 2166 N N . ASN A 1 288 ? -5.966 -9.571 -21.437 1.00 81.75 288 ASN A N 1
ATOM 2167 C CA . ASN A 1 288 ? -6.664 -10.344 -20.412 1.00 81.75 288 ASN A CA 1
ATOM 2168 C C . ASN A 1 288 ? -5.941 -10.220 -19.067 1.00 81.75 288 ASN A C 1
ATOM 2170 O O . ASN A 1 288 ? -5.733 -11.215 -18.368 1.00 81.75 288 ASN A O 1
ATOM 2174 N N . PHE A 1 289 ? -5.538 -8.995 -18.713 1.00 85.50 289 PHE A N 1
ATOM 2175 C CA . PHE A 1 289 ? -4.871 -8.750 -17.444 1.00 85.50 289 PHE A CA 1
ATOM 2176 C C . PHE A 1 289 ? -5.794 -9.173 -16.285 1.00 85.50 289 PHE A C 1
ATOM 2178 O O . PHE A 1 289 ? -6.938 -8.698 -16.220 1.00 85.50 289 PHE A O 1
ATOM 2185 N N . PRO A 1 290 ? -5.354 -10.082 -15.395 1.00 90.81 290 PRO A N 1
ATOM 2186 C CA . PRO A 1 290 ? -6.250 -10.713 -14.440 1.00 90.81 290 PRO A CA 1
ATOM 2187 C C . PRO A 1 290 ? -6.962 -9.723 -13.518 1.00 90.81 290 PRO A C 1
ATOM 2189 O O . PRO A 1 290 ? -6.364 -8.786 -12.986 1.00 90.81 290 PRO A O 1
ATOM 2192 N N . TRP A 1 291 ? -8.249 -9.971 -13.260 1.00 89.62 291 TRP A N 1
ATOM 2193 C CA . TRP A 1 291 ? -9.078 -9.103 -12.416 1.00 89.62 291 TRP A CA 1
ATOM 2194 C C . TRP A 1 291 ? -8.498 -8.916 -11.005 1.00 89.62 291 TRP A C 1
ATOM 2196 O O . TRP A 1 291 ? -8.637 -7.839 -10.431 1.00 89.62 291 TRP A O 1
ATOM 2206 N N . TYR A 1 292 ? -7.811 -9.926 -10.462 1.00 90.06 292 TYR A N 1
ATOM 2207 C CA . TYR A 1 292 ? -7.198 -9.853 -9.136 1.00 90.06 292 TYR A CA 1
ATOM 2208 C C . TYR A 1 292 ? -6.000 -8.889 -9.094 1.00 90.06 292 TYR A C 1
ATOM 2210 O O . TYR A 1 292 ? -5.789 -8.231 -8.078 1.00 90.06 292 TYR A O 1
ATOM 2218 N N . LEU A 1 293 ? -5.255 -8.736 -10.197 1.00 91.31 293 LEU A N 1
ATOM 2219 C CA . LEU A 1 293 ? -4.192 -7.728 -10.303 1.00 91.31 293 LEU A CA 1
ATOM 2220 C C . LEU A 1 293 ? -4.768 -6.328 -10.528 1.00 91.31 293 LEU A C 1
ATOM 2222 O O . LEU A 1 293 ? -4.228 -5.355 -10.012 1.00 91.31 293 LEU A O 1
ATOM 2226 N N . ASN A 1 294 ? -5.906 -6.211 -11.219 1.00 88.31 294 ASN A N 1
ATOM 2227 C CA . ASN A 1 294 ? -6.645 -4.946 -11.267 1.00 88.31 294 ASN A CA 1
ATOM 2228 C C . ASN A 1 294 ? -7.159 -4.536 -9.879 1.00 88.31 294 ASN A C 1
ATOM 2230 O O . ASN A 1 294 ? -7.050 -3.370 -9.509 1.00 88.31 294 ASN A O 1
ATOM 2234 N N . ALA A 1 295 ? -7.675 -5.485 -9.090 1.00 89.56 295 ALA A N 1
ATOM 2235 C CA . ALA A 1 295 ? -8.093 -5.230 -7.714 1.00 89.56 295 ALA A CA 1
ATOM 2236 C C . ALA A 1 295 ? -6.916 -4.755 -6.844 1.00 89.56 295 ALA A C 1
ATOM 2238 O O . ALA A 1 295 ? -7.070 -3.798 -6.091 1.00 89.56 295 ALA A O 1
ATOM 2239 N N . LEU A 1 296 ? -5.734 -5.361 -7.000 1.00 91.12 296 LEU A N 1
ATOM 2240 C CA . LEU A 1 296 ? -4.496 -4.911 -6.358 1.00 91.12 296 LEU A CA 1
ATOM 2241 C C . LEU A 1 296 ? -4.112 -3.481 -6.778 1.00 91.12 296 LEU A C 1
ATOM 2243 O O . LEU A 1 296 ? -3.834 -2.644 -5.923 1.00 91.12 296 LEU A O 1
ATOM 2247 N N . ASN A 1 297 ? -4.142 -3.176 -8.079 1.00 88.06 297 ASN A N 1
ATOM 2248 C CA . ASN A 1 297 ? -3.840 -1.837 -8.596 1.00 88.06 297 ASN A CA 1
ATOM 2249 C C . ASN A 1 297 ? -4.803 -0.770 -8.057 1.00 88.06 297 ASN A C 1
ATOM 2251 O O . ASN A 1 297 ? -4.374 0.338 -7.749 1.00 88.06 297 ASN A O 1
ATOM 2255 N N . LEU A 1 298 ? -6.085 -1.109 -7.890 1.00 87.81 298 LEU A N 1
ATOM 2256 C CA . LEU A 1 298 ? -7.086 -0.209 -7.317 1.00 87.81 298 LEU A CA 1
ATOM 2257 C C . LEU A 1 298 ? -6.970 -0.084 -5.788 1.00 87.81 298 LEU A C 1
ATOM 2259 O O . LEU A 1 298 ? -7.278 0.966 -5.227 1.00 87.81 298 LEU A O 1
ATOM 2263 N N . ALA A 1 299 ? -6.510 -1.134 -5.104 1.00 92.12 299 ALA A N 1
ATOM 2264 C CA . ALA A 1 299 ? -6.321 -1.130 -3.656 1.00 92.12 299 ALA A CA 1
ATOM 2265 C C . ALA A 1 299 ? -5.216 -0.158 -3.213 1.00 92.12 299 ALA A C 1
ATOM 2267 O O . ALA A 1 299 ? -5.380 0.529 -2.205 1.00 92.12 299 ALA A O 1
ATOM 2268 N N . ARG A 1 300 ? -4.126 -0.053 -3.981 1.00 89.69 300 ARG A N 1
ATOM 2269 C CA . ARG A 1 300 ? -2.985 0.837 -3.704 1.00 89.69 300 ARG A CA 1
ATOM 2270 C C . ARG A 1 300 ? -3.378 2.298 -3.439 1.00 89.69 300 ARG A C 1
ATOM 2272 O O . ARG A 1 300 ? -3.172 2.741 -2.310 1.00 89.69 300 ARG A O 1
ATOM 2279 N N . PRO A 1 301 ? -3.992 3.038 -4.386 1.00 87.75 301 PRO A N 1
ATOM 2280 C CA . PRO A 1 301 ? -4.342 4.440 -4.158 1.00 87.75 301 PRO A CA 1
ATOM 2281 C C . PRO A 1 301 ? -5.306 4.607 -2.978 1.00 87.75 301 PRO A C 1
ATOM 2283 O O . PRO A 1 301 ? -5.155 5.532 -2.186 1.00 87.75 301 PRO A O 1
ATOM 2286 N N . LEU A 1 302 ? -6.262 3.687 -2.810 1.00 91.06 302 LEU A N 1
ATOM 2287 C CA . LEU A 1 302 ? -7.221 3.717 -1.701 1.00 91.06 302 LEU A CA 1
ATOM 2288 C C . LEU A 1 302 ? -6.567 3.497 -0.329 1.00 91.06 302 LEU A C 1
ATOM 2290 O O . LEU A 1 302 ? -7.062 4.018 0.667 1.00 91.06 302 LEU A O 1
ATOM 2294 N N . HIS A 1 303 ? -5.479 2.727 -0.268 1.00 94.69 303 HIS A N 1
ATOM 2295 C CA . HIS A 1 303 ? -4.695 2.536 0.948 1.00 94.69 303 HIS A CA 1
ATOM 2296 C C . HIS A 1 303 ? -3.832 3.767 1.255 1.00 94.69 303 HIS A C 1
ATOM 2298 O O . HIS A 1 303 ? -3.886 4.288 2.366 1.00 94.69 303 HIS A O 1
ATOM 2304 N N . PHE A 1 304 ? -3.078 4.251 0.263 1.00 87.38 304 PHE A N 1
ATOM 2305 C CA . PHE A 1 304 ? -2.073 5.302 0.453 1.00 87.38 304 PHE A CA 1
ATOM 2306 C C . PHE A 1 304 ? -2.672 6.704 0.608 1.00 87.38 304 PHE A C 1
A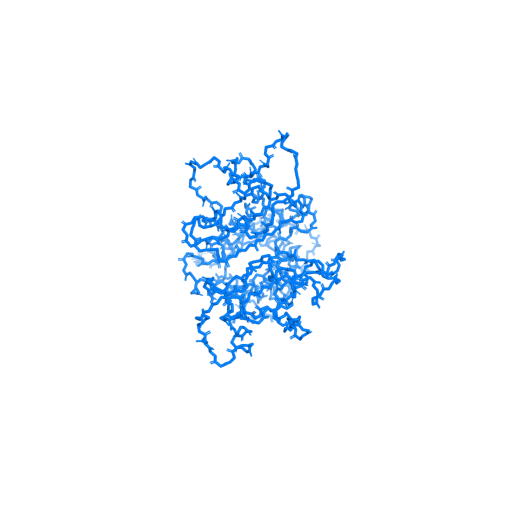TOM 2308 O O . PHE A 1 304 ? -2.101 7.534 1.309 1.00 87.38 304 PHE A O 1
ATOM 2315 N N . GLY A 1 305 ? -3.818 6.982 -0.024 1.00 82.88 305 GLY A N 1
ATOM 2316 C CA . GLY A 1 305 ? -4.415 8.322 -0.007 1.00 82.88 305 GLY A CA 1
ATOM 2317 C C . GLY A 1 305 ? -3.605 9.362 -0.793 1.00 82.88 305 GLY A C 1
ATOM 2318 O O . GLY A 1 305 ? -3.722 10.556 -0.534 1.00 82.88 305 GLY A O 1
ATOM 2319 N N . ASP A 1 306 ? -2.784 8.923 -1.751 1.00 77.12 306 ASP A N 1
ATOM 2320 C CA . ASP A 1 306 ? -1.828 9.760 -2.493 1.00 77.12 306 ASP A CA 1
ATOM 2321 C C . ASP A 1 306 ? -2.410 10.460 -3.737 1.00 77.12 306 ASP A C 1
ATOM 2323 O O . ASP A 1 306 ? -1.722 11.211 -4.419 1.00 77.12 306 ASP A O 1
ATOM 2327 N N . TYR A 1 307 ? -3.692 10.256 -4.039 1.00 80.50 307 TYR A N 1
ATOM 2328 C CA . TYR A 1 307 ? -4.330 10.725 -5.278 1.00 80.50 307 TYR A CA 1
ATOM 2329 C C . TYR A 1 307 ? -5.026 12.089 -5.163 1.00 80.50 307 TYR A C 1
ATOM 2331 O O . TYR A 1 307 ? -5.444 12.659 -6.165 1.00 80.50 307 TYR A O 1
ATOM 2339 N N . GLY A 1 308 ? -5.187 12.618 -3.950 1.00 81.06 308 GLY A N 1
ATOM 2340 C CA . GLY A 1 308 ? -5.853 13.903 -3.696 1.00 81.06 308 GLY A CA 1
ATOM 2341 C C . GLY A 1 308 ? -4.906 15.012 -3.236 1.00 81.06 308 GLY A C 1
ATOM 2342 O O . GLY A 1 308 ? -5.366 16.022 -2.700 1.00 81.06 308 GLY A O 1
ATOM 2343 N N . GLY A 1 309 ? -3.594 14.812 -3.394 1.00 87.25 309 GLY A N 1
ATOM 2344 C CA . GLY A 1 309 ? -2.557 15.747 -2.958 1.00 87.25 309 GLY A CA 1
ATOM 2345 C C . GLY A 1 309 ? -2.553 16.009 -1.447 1.00 87.25 309 GLY A C 1
ATOM 2346 O O . GLY A 1 309 ? -3.082 15.234 -0.645 1.00 87.25 309 GLY A O 1
ATOM 2347 N N . LEU A 1 310 ? -1.960 17.139 -1.050 1.00 90.56 310 LEU A N 1
ATOM 2348 C CA . LEU A 1 310 ? -1.756 17.499 0.357 1.00 90.56 310 LEU A CA 1
ATOM 2349 C C . LEU A 1 310 ? -3.047 17.539 1.208 1.00 90.56 310 LEU A C 1
ATOM 2351 O O . LEU A 1 310 ? -3.011 17.040 2.334 1.00 90.56 310 LEU A O 1
ATOM 2355 N N . PRO A 1 311 ? -4.197 18.066 0.731 1.00 94.00 311 PRO A N 1
ATOM 2356 C CA . PRO A 1 311 ? -5.429 18.052 1.524 1.00 94.00 311 PRO A CA 1
ATOM 2357 C C . PRO A 1 311 ? -5.879 16.637 1.904 1.00 94.00 311 PRO A C 1
ATOM 2359 O O . PRO A 1 311 ? -6.291 16.406 3.041 1.00 94.00 311 PRO A O 1
ATOM 2362 N N . LEU A 1 312 ? -5.764 15.681 0.976 1.00 92.75 312 LEU A N 1
ATOM 2363 C CA . LEU A 1 312 ? -6.126 14.290 1.231 1.00 92.75 312 LEU A CA 1
ATOM 2364 C C . LEU A 1 312 ? -5.154 13.630 2.211 1.00 92.75 312 LEU A C 1
ATOM 2366 O O . LEU A 1 312 ? -5.609 12.985 3.155 1.00 92.75 312 LEU A O 1
ATOM 2370 N N . LYS A 1 313 ? -3.844 13.876 2.050 1.00 94.12 313 LYS A N 1
ATOM 2371 C CA . LYS A 1 313 ? -2.802 13.438 2.997 1.00 94.12 313 LYS A CA 1
ATOM 2372 C C . LYS A 1 313 ? -3.119 13.900 4.428 1.00 94.12 313 LYS A C 1
ATOM 2374 O O . LYS A 1 313 ? -3.078 13.101 5.360 1.00 94.12 313 LYS A O 1
ATOM 2379 N N . ILE A 1 314 ? -3.532 15.160 4.612 1.00 95.56 314 ILE A N 1
ATOM 2380 C CA . ILE A 1 314 ? -3.928 15.698 5.928 1.00 95.56 314 ILE A CA 1
ATOM 2381 C C . ILE A 1 314 ? -5.148 14.959 6.495 1.00 95.56 314 ILE A C 1
ATOM 2383 O O . ILE A 1 314 ? -5.149 14.591 7.669 1.00 95.56 314 ILE A O 1
ATOM 2387 N N . ILE A 1 315 ? -6.183 14.715 5.684 1.00 96.00 315 ILE A N 1
ATOM 2388 C CA . ILE A 1 315 ? -7.373 13.968 6.124 1.00 96.00 315 ILE A CA 1
ATOM 2389 C C . ILE A 1 315 ? -6.992 12.541 6.539 1.00 96.00 315 ILE A C 1
ATOM 2391 O O . ILE A 1 315 ? -7.417 12.087 7.602 1.00 96.00 315 ILE A O 1
ATOM 2395 N N . TRP A 1 316 ? -6.168 11.857 5.741 1.00 96.50 316 TRP A N 1
ATOM 2396 C CA . TRP A 1 316 ? -5.665 10.515 6.048 1.00 96.50 316 TRP A CA 1
ATOM 2397 C C . TRP A 1 316 ? -4.905 10.494 7.374 1.00 96.50 316 TRP A C 1
ATOM 2399 O O . TRP A 1 316 ? -5.193 9.656 8.225 1.00 96.50 316 TRP A O 1
ATOM 2409 N N . ALA A 1 317 ? -4.013 11.461 7.596 1.00 97.00 317 ALA A N 1
ATOM 2410 C CA . ALA A 1 317 ? -3.248 11.575 8.833 1.00 97.00 317 ALA A CA 1
ATOM 2411 C C . ALA A 1 317 ? -4.144 11.809 10.060 1.00 97.00 317 ALA A C 1
ATOM 2413 O O . ALA A 1 317 ? -3.943 11.199 11.109 1.00 97.00 317 ALA A O 1
ATOM 2414 N N . LEU A 1 318 ? -5.173 12.656 9.943 1.00 98.00 318 LEU A N 1
ATOM 2415 C CA . LEU A 1 318 ? -6.128 12.892 11.030 1.00 98.00 318 LEU A CA 1
ATOM 2416 C C . LEU A 1 318 ? -6.943 11.634 11.359 1.00 98.00 318 LEU A C 1
ATOM 2418 O O . LEU A 1 318 ? -7.128 11.315 12.535 1.00 98.00 318 LEU A O 1
ATOM 2422 N N . LEU A 1 319 ? -7.418 10.909 10.343 1.00 98.06 319 LEU A N 1
ATOM 2423 C CA . LEU A 1 319 ? -8.157 9.654 10.523 1.00 98.06 319 LEU A CA 1
ATOM 2424 C C . LEU A 1 319 ? -7.277 8.556 11.134 1.00 98.06 319 LEU A C 1
ATOM 2426 O O . LEU A 1 319 ? -7.744 7.798 11.992 1.00 98.06 319 LEU A O 1
ATOM 2430 N N . ASP A 1 320 ? -6.000 8.516 10.763 1.00 98.19 320 ASP A N 1
ATOM 2431 C CA . ASP A 1 320 ? -5.018 7.608 11.344 1.00 98.19 320 ASP A CA 1
ATOM 2432 C C . ASP A 1 320 ? -4.737 7.934 12.820 1.00 98.19 320 ASP A C 1
ATOM 2434 O O . ASP A 1 320 ? -4.829 7.058 13.680 1.00 98.19 320 ASP A O 1
ATOM 2438 N N . ILE A 1 321 ? -4.553 9.212 13.170 1.00 98.50 321 ILE A N 1
ATOM 2439 C CA . ILE A 1 321 ? -4.414 9.656 14.569 1.00 98.50 321 ILE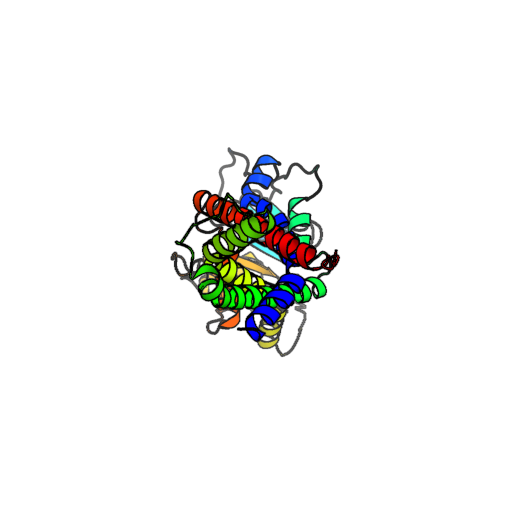 A CA 1
ATOM 2440 C C . ILE A 1 321 ? -5.646 9.273 15.399 1.00 98.50 321 ILE A C 1
ATOM 2442 O O . ILE A 1 321 ? -5.515 8.759 16.514 1.00 98.50 321 ILE A O 1
ATOM 2446 N N . VAL A 1 322 ? -6.856 9.481 14.871 1.00 98.44 322 VAL A N 1
ATOM 2447 C CA . VAL A 1 322 ? -8.087 9.047 15.550 1.00 98.44 322 VAL A CA 1
ATOM 2448 C C . VAL A 1 322 ? -8.093 7.528 15.736 1.00 98.44 322 VAL A C 1
ATOM 2450 O O . VAL A 1 322 ? -8.473 7.040 16.802 1.00 98.44 322 VAL A O 1
ATOM 2453 N N . THR A 1 323 ? -7.618 6.772 14.749 1.00 98.25 323 THR A N 1
ATOM 2454 C CA . THR A 1 323 ? -7.508 5.312 14.829 1.00 98.25 323 THR A CA 1
ATOM 2455 C C . THR A 1 323 ? -6.506 4.870 15.894 1.00 98.25 323 THR A C 1
ATOM 2457 O O . THR A 1 323 ? -6.831 3.991 16.693 1.00 98.25 323 THR A O 1
ATOM 2460 N N . ILE A 1 324 ? -5.353 5.533 16.021 1.00 98.44 324 ILE A N 1
ATOM 2461 C CA . ILE A 1 324 ? -4.400 5.308 17.121 1.00 98.44 324 ILE A CA 1
ATOM 2462 C C . ILE A 1 324 ? -5.098 5.481 18.478 1.00 98.44 324 ILE A C 1
ATOM 2464 O O . ILE A 1 324 ? -4.942 4.642 19.370 1.00 98.44 324 ILE A O 1
ATOM 2468 N N . VAL A 1 325 ? -5.932 6.516 18.635 1.00 98.12 325 VAL A N 1
ATOM 2469 C CA . VAL A 1 325 ? -6.723 6.730 19.859 1.00 98.12 325 VAL A CA 1
ATOM 2470 C C . VAL A 1 325 ? -7.745 5.606 20.075 1.00 98.12 325 VAL A C 1
ATOM 2472 O O . VAL A 1 325 ? -7.893 5.122 21.201 1.00 98.12 325 VAL A O 1
ATOM 2475 N N . VAL A 1 326 ? -8.434 5.138 19.031 1.00 98.12 326 VAL A N 1
ATOM 2476 C CA . VAL A 1 326 ? -9.369 3.997 19.117 1.00 98.12 326 VAL A CA 1
ATOM 2477 C C . VAL A 1 326 ? -8.649 2.729 19.585 1.00 98.12 326 VAL A C 1
ATOM 2479 O O . VAL A 1 326 ? -9.126 2.060 20.505 1.00 98.12 326 VAL A O 1
ATOM 2482 N N . LEU A 1 327 ? -7.478 2.425 19.024 1.00 97.56 327 LEU A N 1
ATOM 2483 C CA . LEU A 1 327 ? -6.670 1.261 19.399 1.00 97.56 327 LEU A CA 1
ATOM 2484 C C . LEU A 1 327 ? -6.167 1.367 20.846 1.00 97.56 327 LEU A C 1
ATOM 2486 O O . LEU A 1 327 ? -6.338 0.435 21.636 1.00 97.56 327 LEU A O 1
ATOM 2490 N N . ALA A 1 328 ? -5.623 2.524 21.234 1.00 96.56 328 ALA A N 1
ATOM 2491 C CA . ALA A 1 328 ? -5.134 2.770 22.589 1.00 96.56 328 ALA A CA 1
ATOM 2492 C C . ALA A 1 328 ? -6.257 2.679 23.637 1.00 96.56 328 ALA A C 1
ATOM 2494 O O . ALA A 1 328 ? -6.099 2.046 24.686 1.00 96.56 328 ALA A O 1
ATOM 2495 N N . THR A 1 329 ? -7.425 3.261 23.346 1.00 96.12 329 THR A N 1
ATOM 2496 C CA . THR A 1 329 ? -8.604 3.151 24.221 1.00 96.12 329 THR A CA 1
ATOM 2497 C C . THR A 1 329 ? -9.134 1.717 24.283 1.00 96.12 329 THR A C 1
ATOM 2499 O O . THR A 1 329 ? -9.521 1.268 25.363 1.00 96.12 329 THR A O 1
ATOM 2502 N N . GLY A 1 330 ? -9.077 0.959 23.184 1.00 94.88 330 GLY A N 1
ATOM 2503 C CA . GLY A 1 330 ? -9.416 -0.467 23.152 1.00 94.88 330 GLY A CA 1
ATOM 2504 C C . GLY A 1 330 ? -8.534 -1.301 24.088 1.00 94.88 330 GLY A C 1
ATOM 2505 O O . GLY A 1 330 ? -9.051 -2.032 24.940 1.00 94.88 330 GLY A O 1
ATOM 2506 N N . LEU A 1 331 ? -7.209 -1.121 24.011 1.00 94.75 331 LEU A N 1
ATOM 2507 C CA . LEU A 1 331 ? -6.247 -1.756 24.923 1.00 94.75 331 LEU A CA 1
ATOM 2508 C C . LEU A 1 331 ? -6.510 -1.381 26.384 1.00 94.75 331 LEU A C 1
ATOM 2510 O O . LEU A 1 331 ? -6.563 -2.250 27.257 1.00 94.75 331 LEU A O 1
ATOM 2514 N N . PHE A 1 332 ? -6.734 -0.096 26.662 1.00 94.50 332 PHE A N 1
ATOM 2515 C CA . PHE A 1 332 ? -7.049 0.378 28.009 1.00 94.50 332 PHE A CA 1
ATOM 2516 C C . PHE A 1 332 ? -8.300 -0.311 28.587 1.00 94.50 332 PHE A C 1
ATOM 2518 O O . PHE A 1 332 ? -8.309 -0.769 29.735 1.00 94.50 332 PHE A O 1
ATOM 2525 N N . LEU A 1 333 ? -9.364 -0.430 27.786 1.00 92.62 333 LEU A N 1
ATOM 2526 C CA . LEU A 1 333 ? -10.613 -1.083 28.188 1.00 92.62 333 LEU A CA 1
ATOM 2527 C C . LEU A 1 333 ? -10.447 -2.590 28.414 1.00 92.62 333 LEU A C 1
ATOM 2529 O O . LEU A 1 333 ? -11.146 -3.154 29.268 1.00 92.62 333 LEU A O 1
ATOM 2533 N N . TRP A 1 334 ? -9.533 -3.223 27.674 1.00 89.38 334 TRP A N 1
ATOM 2534 C CA . TRP A 1 334 ? -9.159 -4.623 27.840 1.00 89.38 334 TRP A CA 1
ATOM 2535 C C . TRP A 1 334 ? -8.458 -4.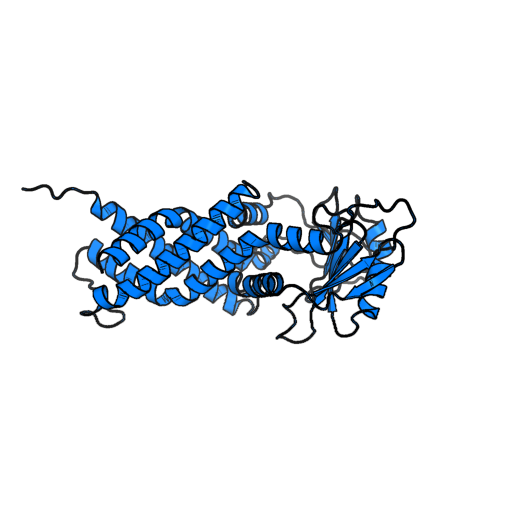866 29.179 1.00 89.38 334 TRP A C 1
ATOM 2537 O O . TRP A 1 334 ? -8.972 -5.628 30.002 1.00 89.38 334 TRP A O 1
ATOM 2547 N N . PHE A 1 335 ? -7.361 -4.154 29.460 1.00 88.06 335 PHE A N 1
ATOM 2548 C CA . PHE A 1 335 ? -6.612 -4.312 30.715 1.00 88.06 335 PHE A CA 1
ATOM 2549 C C . PHE A 1 335 ? -7.458 -3.984 31.953 1.00 88.06 335 PHE A C 1
ATOM 2551 O O . PHE A 1 335 ? -7.349 -4.647 32.986 1.00 88.06 335 PHE A O 1
ATOM 2558 N N . GLY A 1 336 ? -8.389 -3.030 31.840 1.00 74.31 336 GLY A N 1
ATOM 2559 C CA . GLY A 1 336 ? -9.329 -2.690 32.909 1.00 74.31 336 GLY A CA 1
ATOM 2560 C C . GLY A 1 336 ? -10.327 -3.797 33.289 1.00 74.31 336 GLY A C 1
ATOM 2561 O O . GLY A 1 336 ? -10.998 -3.664 34.312 1.00 74.31 336 GLY A O 1
ATOM 2562 N N . LYS A 1 337 ? -10.462 -4.881 32.504 1.00 64.19 337 LYS A N 1
ATOM 2563 C CA . LYS A 1 337 ? -11.278 -6.061 32.862 1.00 64.19 337 LYS A CA 1
ATOM 2564 C C . LYS A 1 337 ? -10.537 -7.066 33.755 1.00 64.19 337 LYS A C 1
ATOM 2566 O O . LYS A 1 337 ? -11.208 -7.830 34.440 1.00 64.19 337 LYS A O 1
ATOM 2571 N N . CYS A 1 338 ? -9.202 -7.056 33.779 1.00 51.69 338 CYS A N 1
ATOM 2572 C CA . CYS A 1 338 ? -8.391 -8.069 34.468 1.00 51.69 338 CYS A CA 1
ATOM 2573 C C . CYS A 1 338 ? -8.178 -7.814 35.970 1.00 51.69 338 CYS A C 1
ATOM 2575 O O . CYS A 1 338 ? -7.507 -8.607 36.623 1.00 51.69 338 CYS A O 1
ATOM 2577 N N . ARG A 1 339 ? -8.741 -6.745 36.554 1.00 46.12 339 ARG A N 1
ATOM 2578 C CA . ARG A 1 339 ? -8.773 -6.589 38.017 1.00 46.12 339 ARG A CA 1
ATOM 2579 C C . ARG A 1 339 ? -9.967 -7.367 38.579 1.00 46.12 339 ARG A C 1
ATOM 2581 O O . ARG A 1 339 ? -11.102 -6.973 38.297 1.00 46.12 339 ARG A O 1
ATOM 2588 N N . PRO A 1 340 ? -9.751 -8.427 39.385 1.00 40.88 340 PRO A N 1
ATOM 2589 C CA . PRO A 1 340 ? -10.837 -9.067 40.106 1.00 40.88 340 PRO A CA 1
ATOM 2590 C C . PRO A 1 340 ? -11.510 -8.013 40.975 1.00 40.88 340 PRO A C 1
ATOM 2592 O O . PRO A 1 340 ? -10.846 -7.194 41.617 1.00 40.88 340 PRO A O 1
ATOM 2595 N N . ARG A 1 341 ? -12.840 -8.031 40.985 1.00 41.84 341 ARG A N 1
ATOM 2596 C CA . ARG A 1 341 ? -13.637 -7.306 41.966 1.00 41.84 341 ARG A CA 1
ATOM 2597 C C . ARG A 1 341 ? -13.156 -7.811 43.332 1.00 41.84 341 ARG A C 1
ATOM 2599 O O . ARG A 1 341 ? -13.439 -8.954 43.674 1.00 41.84 341 ARG A O 1
ATOM 2606 N N . ARG A 1 342 ? -12.361 -7.020 44.069 1.00 42.03 342 ARG A N 1
ATOM 2607 C CA . ARG A 1 342 ? -12.132 -7.299 45.491 1.00 42.03 342 ARG A CA 1
ATOM 2608 C C . ARG A 1 342 ? -13.516 -7.220 46.123 1.00 42.03 342 ARG A C 1
ATOM 2610 O O . ARG A 1 342 ? -14.100 -6.142 46.175 1.00 42.03 342 ARG A O 1
ATOM 2617 N N . LEU A 1 343 ? -14.072 -8.385 46.438 1.00 41.31 343 LEU A N 1
ATOM 2618 C CA . LEU A 1 343 ? -15.220 -8.508 47.317 1.00 41.31 343 LEU A CA 1
ATOM 2619 C C . LEU A 1 343 ? -14.741 -7.965 48.664 1.00 41.31 343 LEU A C 1
ATOM 2621 O O . LEU A 1 343 ? -13.841 -8.541 49.271 1.00 41.31 343 LEU A O 1
ATOM 2625 N N . GLY A 1 344 ? -15.247 -6.792 49.015 1.00 36.25 344 GLY A N 1
ATOM 2626 C CA . GLY A 1 344 ? -15.128 -6.164 50.321 1.00 36.25 344 GLY A CA 1
ATOM 2627 C C . GLY A 1 344 ? -16.528 -5.869 50.806 1.00 36.25 344 GLY A C 1
ATOM 2628 O O . GLY A 1 344 ? -17.349 -5.479 49.937 1.00 36.25 344 GLY A O 1
#